Protein AF-A0A1Q3GSX5-F1 (afdb_monomer_lite)

Structure (mmCIF, N/CA/C/O backbone):
data_AF-A0A1Q3GSX5-F1
#
_entry.id   AF-A0A1Q3GSX5-F1
#
loop_
_atom_site.group_PDB
_atom_site.id
_atom_site.type_symbol
_atom_site.label_atom_id
_atom_site.label_alt_id
_atom_site.label_comp_id
_atom_site.label_asym_id
_atom_site.label_entity_id
_atom_site.label_seq_id
_atom_site.pdbx_PDB_ins_code
_atom_site.Cartn_x
_atom_site.Cartn_y
_atom_site.Cartn_z
_atom_site.occupancy
_atom_site.B_iso_or_equiv
_atom_site.auth_seq_id
_atom_site.auth_comp_id
_atom_site.auth_asym_id
_atom_site.auth_atom_id
_atom_site.pdbx_PDB_model_num
ATOM 1 N N . MET A 1 1 ? 11.318 7.038 13.385 1.00 54.53 1 MET A N 1
ATOM 2 C CA . MET A 1 1 ? 10.613 6.458 14.537 1.00 54.53 1 MET A CA 1
ATOM 3 C C . MET A 1 1 ? 9.392 7.312 14.807 1.00 54.53 1 MET A C 1
ATOM 5 O O . MET A 1 1 ? 9.539 8.513 15.021 1.00 54.53 1 MET A O 1
ATOM 9 N N . SER A 1 2 ? 8.202 6.734 14.669 1.00 73.88 2 SER A N 1
ATOM 10 C CA . SER A 1 2 ? 6.934 7.394 14.985 1.00 73.88 2 SER A CA 1
ATOM 11 C C . SER A 1 2 ? 6.150 6.458 15.889 1.00 73.88 2 SER A C 1
ATOM 13 O O . SER A 1 2 ? 5.775 5.370 15.457 1.00 73.88 2 SER A O 1
ATOM 15 N N . GLU A 1 3 ? 5.906 6.878 17.125 1.00 84.75 3 GLU A N 1
ATOM 16 C CA . GLU A 1 3 ? 4.987 6.186 18.027 1.00 84.75 3 GLU A CA 1
ATOM 17 C C . GLU A 1 3 ? 3.551 6.442 17.556 1.00 84.75 3 GLU A C 1
ATOM 19 O O . GLU A 1 3 ? 3.183 7.573 17.219 1.00 84.75 3 GLU A O 1
ATOM 24 N N . GLN A 1 4 ? 2.739 5.391 17.498 1.00 87.62 4 GLN A N 1
ATOM 25 C CA . GLN A 1 4 ? 1.327 5.480 17.150 1.00 87.62 4 GLN A CA 1
ATOM 26 C C . GLN A 1 4 ? 0.482 4.771 18.202 1.00 87.62 4 GLN A C 1
ATOM 28 O O . GLN A 1 4 ? 0.790 3.660 18.627 1.00 87.62 4 GLN A O 1
ATOM 33 N N . ASN A 1 5 ? -0.627 5.402 18.585 1.00 94.25 5 ASN A N 1
A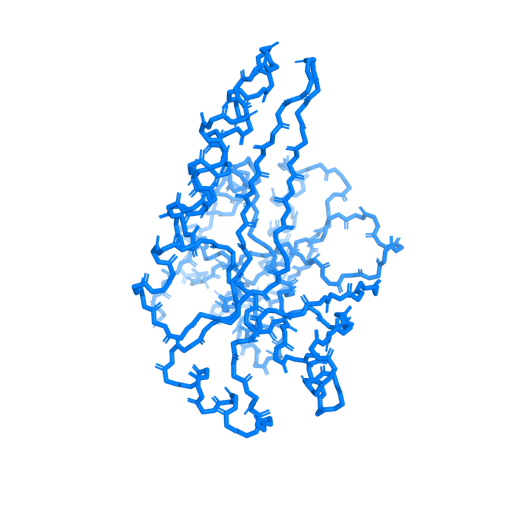TOM 34 C CA . ASN A 1 5 ? -1.658 4.737 19.375 1.00 94.25 5 ASN A CA 1
ATOM 35 C C . ASN A 1 5 ? -2.511 3.857 18.460 1.00 94.25 5 ASN A C 1
ATOM 37 O O . ASN A 1 5 ? -2.882 4.292 17.368 1.00 94.25 5 ASN A O 1
ATOM 41 N N . LEU A 1 6 ? -2.877 2.675 18.938 1.00 95.00 6 LEU A N 1
ATOM 42 C CA . LEU A 1 6 ? -3.747 1.718 18.270 1.00 95.00 6 LEU A CA 1
ATOM 43 C C . LEU A 1 6 ? -5.170 1.814 18.823 1.00 95.00 6 LEU A C 1
ATOM 45 O O . LEU A 1 6 ? -5.391 1.949 20.028 1.00 95.00 6 LEU A O 1
ATOM 49 N N . ILE A 1 7 ? -6.158 1.701 17.941 1.00 95.44 7 ILE A N 1
ATOM 50 C CA . ILE A 1 7 ? -7.566 1.618 18.327 1.00 95.44 7 ILE A CA 1
ATOM 51 C C . ILE A 1 7 ? -8.002 0.162 18.189 1.00 95.44 7 ILE A C 1
ATOM 53 O O . ILE A 1 7 ? -8.270 -0.320 17.092 1.00 95.44 7 ILE A O 1
ATOM 57 N N . ILE A 1 8 ? -8.081 -0.523 19.328 1.00 94.69 8 ILE A N 1
ATOM 58 C CA . ILE A 1 8 ? -8.511 -1.918 19.448 1.00 94.69 8 ILE A CA 1
ATOM 59 C C . ILE A 1 8 ? -9.686 -1.951 20.431 1.00 94.69 8 ILE A C 1
ATOM 61 O O . ILE A 1 8 ? -9.626 -1.337 21.501 1.00 94.69 8 ILE A O 1
ATOM 65 N N . LYS A 1 9 ? -10.789 -2.600 20.048 1.00 91.31 9 LYS A N 1
ATOM 66 C CA . LYS A 1 9 ? -12.007 -2.648 20.873 1.00 91.31 9 LYS A CA 1
ATOM 67 C C . LYS A 1 9 ? -11.875 -3.599 22.057 1.00 91.31 9 LYS A C 1
ATOM 69 O O . LYS A 1 9 ? -12.312 -3.264 23.154 1.00 91.31 9 LYS A O 1
ATOM 74 N N . GLU A 1 10 ? -11.259 -4.747 21.821 1.00 91.56 10 GLU A N 1
ATOM 75 C CA . GLU A 1 10 ? -11.117 -5.839 22.781 1.00 91.56 10 GLU A CA 1
ATOM 76 C C . GLU A 1 10 ? -9.665 -5.958 23.253 1.00 91.56 10 GLU A C 1
ATOM 78 O O . GLU A 1 10 ? -8.763 -5.327 22.699 1.00 91.56 10 GLU A O 1
ATOM 83 N N . ASN A 1 11 ? -9.443 -6.730 24.313 1.00 92.31 11 ASN A N 1
ATOM 84 C CA . ASN A 1 11 ? -8.099 -7.035 24.782 1.00 92.31 11 ASN A CA 1
ATOM 85 C C . ASN A 1 11 ? -7.714 -8.402 24.226 1.00 92.31 11 ASN A C 1
ATOM 87 O O . ASN A 1 11 ? -8.299 -9.401 24.630 1.00 92.31 11 ASN A O 1
ATOM 91 N N . TYR A 1 12 ? -6.748 -8.406 23.314 1.00 93.25 12 TYR A N 1
ATOM 92 C CA . TYR A 1 12 ? -6.204 -9.615 22.710 1.00 93.25 12 TYR A CA 1
ATOM 93 C C . TYR A 1 12 ? -4.823 -9.910 23.282 1.00 93.25 12 TYR A C 1
ATOM 95 O O . TYR A 1 12 ? -4.047 -8.987 23.554 1.00 93.25 12 TYR A O 1
ATOM 103 N N . THR A 1 13 ? -4.483 -11.188 23.397 1.00 95.56 13 THR A N 1
ATOM 104 C CA . THR A 1 13 ? -3.078 -11.602 23.395 1.00 95.56 13 THR A CA 1
ATOM 105 C C . THR A 1 13 ? -2.485 -11.420 21.995 1.00 95.56 13 THR A C 1
ATOM 107 O O . THR A 1 13 ? -3.205 -11.271 21.004 1.00 95.56 13 THR A O 1
ATOM 110 N N . LEU A 1 14 ? -1.154 -11.424 21.884 1.00 94.12 14 LEU A N 1
ATOM 111 C CA . LEU A 1 14 ? -0.507 -11.302 20.576 1.00 94.12 14 LEU A CA 1
ATOM 112 C C . LEU A 1 14 ? -0.850 -12.488 19.655 1.00 94.12 14 LEU A C 1
ATOM 114 O O . LEU A 1 14 ? -0.970 -12.305 18.446 1.00 94.12 14 LEU A O 1
ATOM 118 N N . GLU A 1 15 ? -1.042 -13.682 20.218 1.00 94.69 15 GLU A N 1
ATOM 119 C CA . GLU A 1 15 ? -1.472 -14.878 19.482 1.00 94.69 15 GLU A CA 1
ATOM 120 C C . GLU A 1 15 ? -2.913 -14.743 18.981 1.00 94.69 15 GLU A C 1
ATOM 122 O O . GLU A 1 15 ? -3.162 -14.892 17.787 1.00 94.69 15 GLU A O 1
ATOM 127 N N . GLU A 1 16 ? -3.847 -14.341 19.846 1.00 95.88 16 GLU A N 1
ATOM 128 C CA . GLU A 1 16 ? -5.241 -14.101 19.449 1.00 95.88 16 GLU A CA 1
ATOM 129 C C . GLU A 1 16 ? -5.348 -13.010 18.380 1.00 95.88 16 GLU A C 1
ATOM 131 O O . GLU A 1 16 ? -6.138 -13.126 17.442 1.00 95.88 16 GLU A O 1
ATOM 136 N N . LEU A 1 17 ? -4.536 -11.954 18.490 1.00 96.44 17 LEU A N 1
ATOM 137 C CA . LEU A 1 17 ? -4.488 -10.904 17.481 1.00 96.44 17 LEU A CA 1
ATOM 138 C C . LEU A 1 17 ? -4.003 -11.457 16.138 1.00 96.44 17 LEU A C 1
ATOM 140 O O . LEU A 1 17 ? -4.607 -11.154 15.111 1.00 96.44 17 LEU A O 1
ATOM 144 N N . LYS A 1 18 ? -2.959 -12.296 16.125 1.00 95.44 18 LYS A N 1
ATOM 145 C CA . LYS A 1 18 ? -2.499 -12.967 14.899 1.00 95.44 18 LYS A CA 1
ATOM 146 C C . LYS A 1 18 ? -3.602 -13.830 14.289 1.00 95.44 18 LYS A C 1
ATOM 148 O O . LYS A 1 18 ? -3.798 -13.762 13.079 1.00 95.44 18 LYS A O 1
ATOM 153 N N . ASP A 1 19 ? -4.373 -14.546 15.101 1.00 96.25 19 ASP A N 1
ATOM 154 C CA . ASP A 1 19 ? -5.516 -15.337 14.631 1.00 96.25 19 ASP A CA 1
ATOM 155 C C . ASP A 1 19 ? -6.653 -14.466 14.077 1.00 96.25 19 ASP A C 1
ATOM 157 O O . ASP A 1 19 ? -7.336 -14.837 13.119 1.00 96.25 19 ASP A O 1
ATOM 161 N N . VAL A 1 20 ? -6.889 -13.288 14.658 1.00 96.00 20 VAL A N 1
ATOM 162 C CA . VAL A 1 20 ? -7.833 -12.295 14.120 1.00 96.00 20 VAL A CA 1
ATOM 163 C C . VAL A 1 20 ? -7.363 -11.793 12.754 1.00 96.00 20 VAL A C 1
ATOM 165 O O . VAL A 1 20 ? -8.156 -11.781 11.812 1.00 96.00 20 VAL A O 1
ATOM 168 N N . ILE A 1 21 ? -6.083 -11.437 12.617 1.00 96.50 21 ILE A N 1
ATOM 169 C CA . ILE A 1 21 ? -5.508 -11.006 11.336 1.00 96.50 21 ILE A CA 1
ATOM 170 C C . ILE A 1 21 ? -5.558 -12.140 10.301 1.00 96.50 21 ILE A C 1
ATOM 172 O O . ILE A 1 21 ? -5.978 -11.920 9.166 1.00 96.50 21 ILE A O 1
ATOM 176 N N . ALA A 1 22 ? -5.233 -13.375 10.695 1.00 94.62 22 ALA A N 1
ATOM 177 C CA . ALA A 1 22 ? -5.284 -14.552 9.826 1.00 94.62 22 ALA A CA 1
ATOM 178 C C . ALA A 1 22 ? -6.701 -14.849 9.304 1.00 94.62 22 ALA A C 1
ATOM 180 O O . ALA A 1 22 ? -6.866 -15.339 8.188 1.00 94.62 22 ALA A O 1
ATOM 181 N N . ARG A 1 23 ? -7.738 -14.506 10.078 1.00 95.06 23 ARG A N 1
ATOM 182 C CA . ARG A 1 23 ? -9.148 -14.597 9.660 1.00 95.06 23 ARG A CA 1
ATOM 183 C C . ARG A 1 23 ? -9.618 -13.423 8.792 1.00 95.06 23 ARG A C 1
ATOM 185 O O . ARG A 1 23 ? -10.784 -13.392 8.408 1.00 95.06 23 ARG A O 1
ATOM 192 N N . GLY A 1 24 ? -8.729 -12.490 8.451 1.00 93.94 24 GLY A N 1
ATOM 193 C CA . GLY A 1 24 ? -9.009 -11.348 7.579 1.00 93.94 24 GLY A CA 1
ATOM 194 C C . GLY A 1 24 ? -9.167 -10.009 8.300 1.00 93.94 24 GLY A C 1
ATOM 195 O O . GLY A 1 24 ? -9.491 -9.018 7.641 1.00 93.94 24 GLY A O 1
ATOM 196 N N . GLY A 1 25 ? -8.928 -9.955 9.615 1.00 96.00 25 GLY A N 1
ATOM 197 C CA . GLY A 1 25 ? -8.838 -8.699 10.355 1.00 96.00 25 GLY A CA 1
ATOM 198 C C . GLY A 1 25 ? -7.673 -7.837 9.861 1.00 96.00 25 GLY A C 1
ATOM 199 O O . GLY A 1 25 ? -6.650 -8.352 9.412 1.00 96.00 25 GLY A O 1
ATOM 200 N N . LYS A 1 26 ? -7.828 -6.512 9.913 1.00 96.75 26 LYS A N 1
ATOM 201 C CA . LYS A 1 26 ? -6.854 -5.554 9.365 1.00 96.75 26 LYS A CA 1
ATOM 202 C C . LYS A 1 26 ? -6.686 -4.340 10.262 1.00 96.75 26 LYS A C 1
ATOM 204 O O . LYS A 1 26 ? -7.668 -3.840 10.807 1.00 96.75 26 LYS A O 1
ATOM 209 N N . PHE A 1 27 ? -5.474 -3.802 10.346 1.00 96.88 27 PHE A N 1
ATOM 210 C CA . PHE A 1 27 ? -5.260 -2.448 10.848 1.00 96.88 27 PHE A CA 1
ATOM 211 C C . PHE A 1 27 ? -5.424 -1.450 9.708 1.00 96.88 27 PHE A C 1
ATOM 213 O O . PHE A 1 27 ? -4.692 -1.483 8.721 1.00 96.88 27 PHE A O 1
ATOM 220 N N . VAL A 1 28 ? -6.394 -0.550 9.849 1.00 95.94 28 VAL A N 1
ATOM 221 C CA . VAL A 1 28 ? -6.755 0.415 8.811 1.00 95.94 28 VAL A CA 1
ATOM 222 C C . VAL A 1 28 ? -6.665 1.838 9.347 1.00 95.94 28 VAL A C 1
ATOM 224 O O . VAL A 1 28 ? -7.197 2.162 10.411 1.00 95.94 28 VAL A O 1
ATOM 227 N N . VAL A 1 29 ? -6.027 2.711 8.574 1.00 94.38 29 VAL A N 1
ATOM 228 C CA . VAL A 1 29 ? -5.997 4.156 8.799 1.00 94.38 29 VAL A CA 1
ATOM 229 C C . VAL A 1 29 ? -6.983 4.836 7.855 1.00 94.38 29 VAL A C 1
ATOM 231 O O . VAL A 1 29 ? -6.936 4.664 6.635 1.00 94.38 29 VAL A O 1
ATOM 234 N N . PHE A 1 30 ? -7.864 5.662 8.414 1.00 94.19 30 PHE A N 1
ATOM 235 C CA . PHE A 1 30 ? -8.776 6.500 7.641 1.00 94.19 30 PHE A CA 1
ATOM 236 C C . PHE A 1 30 ? -8.287 7.944 7.613 1.00 94.19 30 PHE A C 1
ATOM 238 O O . PHE A 1 30 ? -7.562 8.408 8.494 1.00 94.19 30 PHE A O 1
ATOM 245 N N . GLN A 1 31 ? -8.703 8.678 6.587 1.00 92.25 31 GLN A N 1
ATOM 246 C CA . GLN A 1 31 ? -8.383 10.092 6.437 1.00 92.25 31 GLN A CA 1
ATOM 247 C C . GLN A 1 31 ? -9.635 10.927 6.640 1.00 92.25 31 GLN A C 1
ATOM 249 O O . GLN A 1 31 ? -10.709 10.596 6.144 1.00 92.25 31 GLN A O 1
ATOM 254 N N . TYR A 1 32 ? -9.501 12.058 7.313 1.00 92.44 32 TYR A N 1
ATOM 255 C CA . TYR A 1 32 ? -10.530 13.081 7.272 1.00 92.44 32 TYR A CA 1
ATOM 256 C C . TYR A 1 32 ? -9.910 14.457 7.140 1.00 92.44 32 TYR A C 1
ATOM 258 O O . TYR A 1 32 ? -8.737 14.678 7.441 1.00 92.44 32 TYR A O 1
ATOM 266 N N . CYS A 1 33 ? -10.699 15.397 6.651 1.00 89.69 33 CYS A N 1
ATOM 267 C CA . CYS A 1 33 ? -10.277 16.781 6.584 1.00 89.69 33 CYS A CA 1
ATOM 268 C C . CYS A 1 33 ? -11.332 17.708 7.156 1.00 89.69 33 CYS A C 1
ATOM 270 O O . CYS A 1 33 ? -12.528 17.426 7.125 1.00 89.69 33 CYS A O 1
ATOM 272 N N . TYR A 1 34 ? -10.857 18.836 7.655 1.00 92.50 34 TYR A N 1
ATOM 273 C CA . TYR A 1 34 ? -11.691 19.942 8.074 1.00 92.50 34 TYR A CA 1
ATOM 274 C C . TYR A 1 34 ? -11.004 21.245 7.678 1.00 92.50 34 TYR A C 1
ATOM 276 O O . TYR A 1 34 ? -9.776 21.373 7.711 1.00 92.50 34 TYR A O 1
ATOM 284 N N . SER A 1 35 ? -11.808 22.205 7.257 1.00 89.69 35 SER A N 1
ATOM 285 C CA . SER A 1 35 ? -11.379 23.541 6.899 1.00 89.69 35 SER A CA 1
ATOM 286 C C . SER A 1 35 ? -11.701 24.495 8.034 1.00 89.69 35 SER A C 1
ATOM 288 O O . SER A 1 35 ? -12.774 24.439 8.630 1.00 89.69 35 SER A O 1
ATOM 290 N N . PHE A 1 36 ? -10.771 25.399 8.304 1.00 87.44 36 PHE A N 1
ATOM 291 C CA . PHE A 1 36 ? -10.968 26.533 9.186 1.00 87.44 36 PHE A CA 1
ATOM 292 C C . PHE A 1 36 ? -10.605 27.793 8.405 1.00 87.44 36 PHE A C 1
ATOM 294 O O . PHE A 1 36 ? -9.442 27.999 8.048 1.00 87.44 36 PHE A O 1
ATOM 301 N N . PHE A 1 37 ? -11.618 28.597 8.078 1.00 83.31 37 PHE A N 1
ATOM 302 C CA . PHE A 1 37 ? -11.505 29.731 7.157 1.00 83.31 37 PHE A CA 1
ATOM 303 C C . PHE A 1 37 ? -10.836 29.338 5.826 1.00 83.31 37 PHE A C 1
ATOM 305 O O . PHE A 1 37 ? -11.427 28.620 5.026 1.00 83.31 37 PHE A O 1
ATOM 312 N N . LEU A 1 38 ? -9.601 29.790 5.593 1.00 84.12 38 LEU A N 1
ATOM 313 C CA . LEU A 1 38 ? -8.853 29.597 4.347 1.00 84.12 38 LEU A CA 1
ATOM 314 C C . LEU A 1 38 ? -7.910 28.384 4.377 1.00 84.12 38 LEU A C 1
ATOM 316 O O . LEU A 1 38 ? -7.274 28.073 3.371 1.00 84.12 38 LEU A O 1
ATOM 320 N N . ILE A 1 39 ? -7.798 27.687 5.510 1.00 84.50 39 ILE A N 1
ATOM 321 C CA . ILE A 1 39 ? -6.842 26.590 5.697 1.00 84.50 39 ILE A CA 1
ATOM 322 C C . ILE A 1 39 ? -7.603 25.272 5.804 1.00 84.50 39 ILE A C 1
ATOM 324 O O . ILE A 1 39 ? -8.615 25.186 6.489 1.00 84.50 39 ILE A O 1
ATOM 328 N N . THR A 1 40 ? -7.113 24.227 5.134 1.00 81.94 40 THR A N 1
ATOM 329 C CA . THR A 1 40 ? -7.659 22.865 5.253 1.00 81.94 40 THR A CA 1
ATOM 330 C C . THR A 1 40 ? -6.640 21.926 5.858 1.00 81.94 40 THR A C 1
ATOM 332 O O . THR A 1 40 ? -5.591 21.655 5.262 1.00 81.94 40 THR A O 1
ATOM 335 N N . PHE A 1 41 ? -6.997 21.364 7.002 1.00 84.31 41 PHE A N 1
ATOM 336 C CA . PHE A 1 41 ? -6.230 20.335 7.676 1.00 84.31 41 PHE A CA 1
ATOM 337 C C . PHE A 1 41 ? -6.677 18.970 7.170 1.00 84.31 41 PHE A C 1
ATOM 339 O O . PHE A 1 41 ? -7.870 18.700 7.036 1.00 84.31 41 PHE A O 1
ATOM 346 N N . ARG A 1 42 ? -5.702 18.116 6.865 1.00 84.19 42 ARG A N 1
ATOM 347 C CA . ARG A 1 42 ? -5.921 16.699 6.585 1.00 84.19 42 ARG A CA 1
ATOM 348 C C . ARG A 1 42 ? -5.309 15.921 7.733 1.00 84.19 42 ARG A C 1
ATOM 350 O O . ARG A 1 42 ? -4.137 16.124 8.036 1.00 84.19 42 ARG A O 1
ATOM 357 N N . VAL A 1 43 ? -6.099 15.049 8.333 1.00 86.19 43 VAL A N 1
ATOM 358 C CA . VAL A 1 43 ? -5.720 14.248 9.489 1.00 86.19 43 VAL A CA 1
ATOM 359 C C . VAL A 1 43 ? -5.881 12.780 9.131 1.00 86.19 43 VAL A C 1
ATOM 361 O O . VAL A 1 43 ? -6.842 12.389 8.464 1.00 86.19 43 VAL A O 1
ATOM 364 N N . MET A 1 44 ? -4.912 11.982 9.559 1.00 87.81 44 MET A N 1
ATOM 365 C CA . MET A 1 44 ? -4.991 10.529 9.536 1.00 87.81 44 MET A CA 1
ATOM 366 C C . MET A 1 44 ? -5.392 10.053 10.926 1.00 87.81 44 MET A C 1
ATOM 368 O O . MET A 1 44 ? -4.952 10.617 11.928 1.00 87.81 44 MET A O 1
ATOM 372 N N . THR A 1 45 ? -6.256 9.049 10.998 1.00 91.62 45 THR A N 1
ATOM 373 C CA . THR A 1 45 ? -6.580 8.416 12.274 1.00 91.62 45 THR A CA 1
ATOM 374 C C . THR A 1 45 ? -5.392 7.609 12.778 1.00 91.62 45 THR A C 1
ATOM 376 O O . THR A 1 45 ? -4.551 7.170 11.997 1.00 91.62 45 THR A O 1
ATOM 379 N N . SER A 1 46 ? -5.381 7.326 14.077 1.00 93.38 46 SER A N 1
ATOM 380 C CA . SER A 1 46 ? -4.681 6.146 14.585 1.00 93.38 46 SER A CA 1
ATOM 381 C C . SER A 1 46 ? -5.093 4.887 13.803 1.00 93.38 46 SER A C 1
ATOM 383 O O . SER A 1 46 ? -6.251 4.822 13.363 1.00 93.38 46 SER A O 1
ATOM 385 N N . PRO A 1 47 ? -4.204 3.892 13.638 1.00 95.50 47 PRO A N 1
ATOM 386 C CA . PRO A 1 47 ? -4.567 2.596 13.077 1.00 95.50 47 PRO A CA 1
ATOM 387 C C . PRO A 1 47 ? -5.676 1.942 13.904 1.00 95.50 47 PRO A C 1
ATOM 389 O O . PRO A 1 47 ? -5.571 1.817 15.127 1.00 95.50 47 PRO A O 1
ATOM 392 N N . ILE A 1 48 ? -6.759 1.554 13.238 1.00 97.06 48 ILE A N 1
ATOM 393 C CA . ILE A 1 48 ? -7.923 0.915 13.854 1.00 97.06 48 ILE A CA 1
ATOM 394 C C . ILE A 1 48 ? -7.922 -0.552 13.452 1.00 97.06 48 ILE A C 1
ATOM 396 O O . ILE A 1 48 ? -7.880 -0.846 12.259 1.00 97.06 48 ILE A O 1
ATOM 400 N N . LEU A 1 49 ? -8.002 -1.459 14.427 1.00 97.56 49 LEU A N 1
ATOM 401 C CA . LEU A 1 49 ? -8.267 -2.863 14.139 1.00 97.56 49 LEU A CA 1
ATOM 402 C C . LEU A 1 49 ? -9.721 -3.004 13.688 1.00 97.56 49 LEU A C 1
ATOM 404 O O . LEU A 1 49 ? -10.643 -2.697 14.443 1.00 97.56 49 LEU A O 1
ATOM 408 N N . VAL A 1 50 ? -9.898 -3.464 12.458 1.00 96.62 50 VAL A N 1
ATOM 409 C CA . VAL A 1 50 ? -11.184 -3.736 11.828 1.00 96.62 50 VAL A CA 1
ATOM 410 C C . VAL A 1 50 ? -11.273 -5.236 11.588 1.00 96.62 50 VAL A C 1
ATOM 412 O O . VAL A 1 50 ? -10.438 -5.790 10.871 1.00 96.62 50 VAL A O 1
ATOM 415 N N . ILE A 1 51 ? -12.258 -5.894 12.196 1.00 95.12 51 ILE A N 1
ATOM 416 C CA . ILE A 1 51 ? -12.377 -7.361 12.153 1.00 95.12 51 ILE A CA 1
ATOM 417 C C . ILE A 1 51 ? -13.256 -7.860 11.004 1.00 95.12 51 ILE A C 1
ATOM 419 O O . ILE A 1 51 ? -13.109 -9.001 10.575 1.00 95.12 51 ILE A O 1
ATOM 423 N N . ASP A 1 52 ? -14.144 -7.010 10.486 1.00 93.50 52 ASP A N 1
ATOM 424 C CA . ASP A 1 52 ? -15.058 -7.352 9.400 1.00 93.50 52 ASP A CA 1
ATOM 425 C C . ASP A 1 52 ? -15.360 -6.163 8.466 1.00 93.50 52 ASP A C 1
ATOM 427 O O . ASP A 1 52 ? -15.016 -5.001 8.714 1.00 93.50 52 ASP A O 1
ATOM 431 N N . GLU A 1 53 ? -16.010 -6.465 7.343 1.00 91.19 53 GLU A N 1
ATOM 432 C CA . GLU A 1 53 ? -16.332 -5.485 6.305 1.00 91.19 53 GLU A CA 1
ATOM 433 C C . GLU A 1 53 ? -17.400 -4.463 6.731 1.00 91.19 53 GLU A C 1
ATOM 435 O O . GLU A 1 53 ? -17.410 -3.322 6.249 1.00 91.19 53 GLU A O 1
ATOM 440 N N . GLU A 1 54 ? -18.310 -4.845 7.627 1.00 92.81 54 GLU A N 1
ATOM 441 C CA . GLU A 1 54 ? -19.388 -3.978 8.101 1.00 92.81 54 GLU A CA 1
ATOM 442 C C . GLU A 1 54 ? -18.824 -2.877 9.004 1.00 92.81 54 GLU A C 1
ATOM 444 O O . GLU A 1 54 ? -19.109 -1.685 8.820 1.00 92.81 54 GLU A O 1
ATOM 449 N N . GLU A 1 55 ? -17.947 -3.256 9.929 1.00 93.06 55 GLU A N 1
ATOM 450 C CA . GLU A 1 55 ? -17.178 -2.348 10.758 1.00 93.06 55 GLU A CA 1
ATOM 451 C C . GLU A 1 55 ? -16.336 -1.408 9.894 1.00 93.06 55 GLU A C 1
ATOM 453 O O . GLU A 1 55 ? -16.375 -0.185 10.093 1.00 93.06 55 GLU A O 1
ATOM 458 N N . ARG A 1 56 ? -15.642 -1.948 8.883 1.00 94.25 56 ARG A N 1
ATOM 459 C CA . ARG A 1 56 ? -14.873 -1.142 7.927 1.00 94.25 56 ARG A CA 1
ATOM 460 C C . ARG A 1 56 ? -15.751 -0.080 7.282 1.00 94.25 56 ARG A C 1
ATOM 462 O O . ARG A 1 56 ? -15.435 1.111 7.322 1.00 94.25 56 ARG A O 1
ATOM 469 N N . SER A 1 57 ? -16.889 -0.504 6.742 1.00 94.69 57 SER A N 1
ATOM 470 C CA . SER A 1 57 ? -17.863 0.357 6.071 1.00 94.69 57 SER A CA 1
ATOM 471 C C . SER A 1 57 ? -18.401 1.450 6.998 1.00 94.69 57 SER A C 1
ATOM 473 O O . SER A 1 57 ? -18.605 2.592 6.570 1.00 94.69 57 SER A O 1
ATOM 475 N N . LYS A 1 58 ? -18.590 1.151 8.288 1.00 95.38 58 LYS A N 1
ATOM 476 C CA . LYS A 1 58 ? -19.016 2.132 9.295 1.00 95.38 58 LYS A CA 1
ATOM 477 C C . LYS A 1 58 ? -17.978 3.238 9.485 1.00 95.38 58 LYS A C 1
ATOM 479 O O . LYS A 1 58 ? -18.347 4.417 9.492 1.00 95.38 58 LYS A O 1
ATOM 484 N N . TYR A 1 59 ? -16.696 2.891 9.601 1.00 95.50 59 TYR A N 1
ATOM 485 C CA . TYR A 1 59 ? -15.625 3.885 9.715 1.00 95.50 59 TYR A CA 1
ATOM 486 C C . TYR A 1 59 ? -15.474 4.713 8.436 1.00 95.50 59 TYR A C 1
ATOM 488 O O . TYR A 1 59 ? -15.411 5.942 8.521 1.00 95.50 59 TYR A O 1
ATOM 496 N N . GLN A 1 60 ? -15.529 4.084 7.258 1.00 94.88 60 GLN A N 1
ATOM 497 C CA . GLN A 1 60 ? -15.503 4.793 5.973 1.00 94.88 60 GLN A CA 1
ATOM 498 C C . GLN A 1 60 ? -16.589 5.868 5.901 1.00 94.88 60 GLN A C 1
ATOM 500 O O . GLN A 1 60 ? -16.298 7.037 5.644 1.00 94.88 60 GLN A O 1
ATOM 505 N N . ARG A 1 61 ? -17.846 5.493 6.182 1.00 96.00 61 ARG A N 1
ATOM 506 C CA . ARG A 1 61 ? -18.985 6.422 6.172 1.00 96.00 61 ARG A CA 1
ATOM 507 C C . ARG A 1 61 ? -18.794 7.552 7.174 1.00 96.00 61 ARG A C 1
ATOM 509 O O . ARG A 1 61 ? -19.027 8.706 6.827 1.00 96.00 61 ARG A O 1
ATOM 516 N N . ARG A 1 62 ? -18.328 7.242 8.388 1.00 96.00 62 ARG A N 1
ATOM 517 C CA . ARG A 1 62 ? -18.075 8.240 9.435 1.00 96.00 62 ARG A CA 1
ATOM 518 C C . ARG A 1 62 ? -17.060 9.291 8.983 1.00 96.00 62 ARG A C 1
ATOM 520 O O . ARG A 1 62 ? -17.355 10.481 9.056 1.00 96.00 62 ARG A O 1
ATOM 527 N N . TYR A 1 63 ? -15.887 8.880 8.504 1.00 95.75 63 TYR A N 1
ATOM 528 C CA . TYR A 1 63 ? -14.829 9.823 8.123 1.00 95.75 63 TYR A CA 1
ATOM 529 C C . TYR A 1 63 ? -15.111 10.537 6.796 1.00 95.75 63 TYR A C 1
ATOM 531 O O . TYR A 1 63 ? -14.750 11.709 6.637 1.00 95.75 63 TYR A O 1
ATOM 539 N N . ASN A 1 64 ? -15.841 9.894 5.880 1.00 95.50 64 ASN A N 1
ATOM 540 C CA . ASN A 1 64 ? -16.365 10.550 4.683 1.00 95.50 64 ASN A CA 1
ATOM 541 C C . ASN A 1 64 ? -17.386 11.626 5.033 1.00 95.50 64 ASN A C 1
ATOM 543 O O . ASN A 1 64 ? -17.326 12.709 4.458 1.00 95.50 64 ASN A O 1
ATOM 547 N N . LEU A 1 65 ? -18.282 11.365 5.988 1.00 96.56 65 LEU A N 1
ATOM 548 C CA . LEU A 1 65 ? -19.261 12.345 6.448 1.00 96.56 65 LEU A CA 1
ATOM 549 C C . LEU A 1 65 ? -18.572 13.543 7.106 1.00 96.56 65 LEU A C 1
ATOM 551 O O . LEU A 1 65 ? -18.867 14.678 6.747 1.00 96.56 65 LEU A O 1
ATOM 555 N N . ILE A 1 66 ? -17.605 13.299 7.998 1.00 94.44 66 ILE A N 1
ATOM 556 C CA . ILE A 1 66 ? -16.802 14.364 8.623 1.00 94.44 66 ILE A CA 1
ATOM 557 C C . ILE A 1 66 ? -16.147 15.234 7.546 1.00 94.44 66 ILE A C 1
ATOM 559 O O . ILE A 1 66 ? -16.313 16.452 7.554 1.00 94.44 66 ILE A O 1
ATOM 563 N N . SER A 1 67 ? -15.465 14.608 6.583 1.00 93.06 67 SER A N 1
ATOM 564 C CA . SER A 1 67 ? -14.814 15.328 5.482 1.00 93.06 67 SER A CA 1
ATOM 565 C C . SER A 1 67 ? -15.825 16.100 4.637 1.00 93.06 67 SER A C 1
ATOM 567 O O . SER A 1 67 ? -15.593 17.255 4.299 1.00 93.06 67 SER A O 1
ATOM 569 N N . SER A 1 68 ? -16.976 15.491 4.347 1.00 93.25 68 SER A N 1
ATOM 570 C CA . SER A 1 68 ? -18.018 16.087 3.510 1.00 93.25 68 SER A CA 1
ATOM 571 C C . SER A 1 68 ? -18.710 17.281 4.161 1.00 93.25 68 SER A C 1
ATOM 573 O O . SER A 1 68 ? -19.186 18.158 3.452 1.00 93.25 68 SER A O 1
ATOM 575 N N . LEU A 1 69 ? -18.777 17.327 5.490 1.00 94.12 69 LEU A N 1
ATOM 576 C CA . LEU A 1 69 ? -19.398 18.431 6.222 1.00 94.12 69 LEU A CA 1
ATOM 577 C C . LEU A 1 69 ? -18.397 19.538 6.557 1.00 94.12 69 LEU A C 1
ATOM 579 O O . LEU A 1 69 ? -18.753 20.714 6.557 1.00 94.12 69 LEU A O 1
ATOM 583 N N . LEU A 1 70 ? -17.147 19.178 6.855 1.00 93.88 70 LEU A N 1
ATOM 584 C CA . LEU A 1 70 ? -16.171 20.116 7.411 1.00 93.88 70 LEU A CA 1
ATOM 585 C C . LEU A 1 70 ? -15.061 20.505 6.435 1.00 93.88 70 LEU A C 1
ATOM 587 O O . LEU A 1 70 ? -14.406 21.513 6.659 1.00 93.88 70 LEU A O 1
ATOM 591 N N . GLY A 1 71 ? -14.805 19.743 5.376 1.00 89.38 71 GLY A N 1
ATOM 592 C CA . GLY A 1 71 ? -13.623 19.919 4.529 1.00 89.38 71 GLY A CA 1
ATOM 593 C C . GLY A 1 71 ? -13.768 20.887 3.351 1.00 89.38 71 GLY A C 1
ATOM 59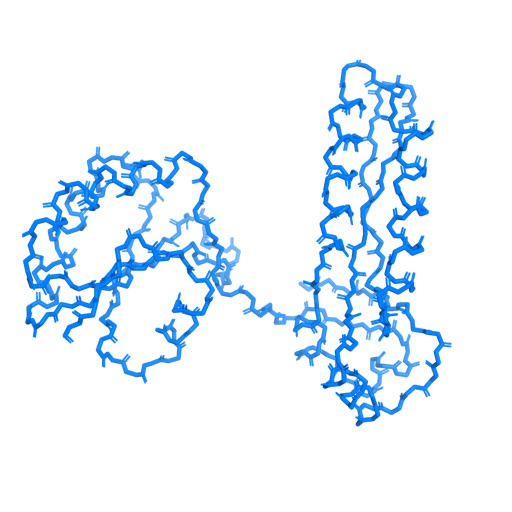4 O O . GLY A 1 71 ? -12.770 21.184 2.703 1.00 89.38 71 GLY A O 1
ATOM 595 N N . TRP A 1 72 ? -14.970 21.380 3.032 1.00 88.69 72 TRP A N 1
ATOM 596 C CA . TRP A 1 72 ? -15.202 22.158 1.799 1.00 88.69 72 TRP A CA 1
ATOM 597 C C . TRP A 1 72 ? -15.018 23.672 1.950 1.00 88.69 72 TRP A C 1
ATOM 599 O O . TRP A 1 72 ? -14.957 24.375 0.945 1.00 88.69 72 TRP A O 1
ATOM 609 N N . TRP A 1 73 ? -14.927 24.190 3.177 1.00 86.38 73 TRP A N 1
ATOM 610 C CA . TRP A 1 73 ? -15.090 25.627 3.437 1.00 86.38 73 TRP A CA 1
ATOM 611 C C . TRP A 1 73 ? -13.922 26.508 2.957 1.00 86.38 73 TRP A C 1
ATOM 613 O O . TRP A 1 73 ? -14.118 27.698 2.732 1.00 86.38 73 TRP A O 1
ATOM 623 N N . ALA A 1 74 ? -12.726 25.948 2.737 1.00 85.56 74 ALA A N 1
ATOM 624 C CA . ALA A 1 74 ? -11.564 26.697 2.244 1.00 85.56 74 ALA A CA 1
ATOM 625 C C . ALA A 1 74 ? -11.409 26.588 0.716 1.00 85.56 74 ALA A C 1
ATOM 627 O O . ALA A 1 74 ? -10.661 25.752 0.212 1.00 85.56 74 ALA A O 1
ATOM 628 N N . ILE A 1 75 ? -12.104 27.420 -0.054 1.00 83.94 75 ILE A N 1
ATOM 629 C CA . ILE A 1 75 ? -12.075 27.354 -1.526 1.00 83.94 75 ILE A CA 1
ATOM 630 C C . ILE A 1 75 ? -10.726 27.880 -2.069 1.00 83.94 75 ILE A C 1
ATOM 632 O O . ILE A 1 75 ? -10.293 28.948 -1.643 1.00 83.94 75 ILE A O 1
ATOM 636 N N . PRO A 1 76 ? -10.052 27.198 -3.024 1.00 77.62 76 PRO A N 1
ATOM 637 C CA . PRO A 1 76 ? -10.409 25.924 -3.668 1.00 77.62 76 PRO A CA 1
ATOM 638 C C . PRO A 1 76 ? -9.789 24.673 -3.010 1.00 77.62 76 PRO A C 1
ATOM 640 O O . PRO A 1 76 ? -10.095 23.548 -3.407 1.00 77.62 76 PRO A O 1
ATOM 643 N N . MET A 1 77 ? -8.902 24.839 -2.026 1.00 77.88 77 MET A N 1
ATOM 644 C CA . MET A 1 77 ? -8.103 23.743 -1.455 1.00 77.88 77 MET A CA 1
ATOM 645 C C . MET A 1 77 ? -8.932 22.691 -0.705 1.00 77.88 77 MET A C 1
ATOM 647 O O . MET A 1 77 ? -8.608 21.503 -0.746 1.00 77.88 77 MET A O 1
ATOM 651 N N . GLY A 1 78 ? -9.989 23.124 -0.027 1.00 85.31 78 GLY A N 1
ATOM 652 C CA . GLY A 1 78 ? -10.909 22.308 0.754 1.00 85.31 78 GLY A CA 1
ATOM 653 C C . GLY A 1 78 ? -11.628 21.261 -0.092 1.00 85.31 78 GLY A C 1
ATOM 654 O O . GLY A 1 78 ? -11.441 20.066 0.156 1.00 85.31 78 GLY A O 1
ATOM 655 N N . PRO A 1 79 ? -12.363 21.663 -1.148 1.00 88.75 79 PRO A N 1
ATOM 656 C CA . PRO A 1 79 ? -13.006 20.733 -2.074 1.00 88.75 79 PRO A CA 1
ATOM 657 C C . PRO A 1 79 ? -12.066 19.649 -2.619 1.00 88.75 79 PRO A C 1
ATOM 659 O O . PRO A 1 79 ? -12.373 18.458 -2.556 1.00 88.75 79 PRO A O 1
ATOM 662 N N . PHE A 1 80 ? -10.875 20.040 -3.086 1.00 85.06 80 PHE A N 1
ATOM 663 C CA . PHE A 1 80 ? -9.888 19.099 -3.623 1.00 85.06 80 PHE A CA 1
ATOM 664 C C . PHE A 1 80 ? -9.422 18.075 -2.575 1.00 85.06 80 PHE A C 1
ATOM 666 O O . PHE A 1 80 ? -9.396 16.869 -2.836 1.00 85.06 80 PHE A O 1
ATOM 673 N N . ARG A 1 81 ? -9.077 18.538 -1.367 1.00 82.69 81 ARG A N 1
ATOM 674 C CA . ARG A 1 81 ? -8.622 17.665 -0.273 1.00 82.69 81 ARG A CA 1
ATOM 675 C C . ARG A 1 81 ? -9.737 16.755 0.227 1.00 82.69 81 ARG A C 1
ATOM 677 O O . ARG A 1 81 ? -9.477 15.584 0.485 1.00 82.69 81 ARG A O 1
ATOM 684 N N . THR A 1 82 ? -10.962 17.264 0.289 1.00 91.00 82 THR A N 1
ATOM 685 C CA . THR A 1 82 ? -12.139 16.494 0.696 1.00 91.00 82 THR A CA 1
ATOM 686 C C . THR A 1 82 ? -12.393 15.322 -0.232 1.00 91.00 82 THR A C 1
ATOM 688 O O . THR A 1 82 ? -12.497 14.186 0.231 1.00 91.00 82 THR A O 1
ATOM 691 N N . LEU A 1 83 ? -12.393 15.563 -1.545 1.00 89.44 83 LEU A N 1
ATOM 692 C CA . LEU A 1 83 ? -12.535 14.498 -2.538 1.00 89.44 83 LEU A CA 1
ATOM 693 C C . LEU A 1 83 ? -11.404 13.468 -2.448 1.00 89.44 83 LEU A C 1
ATOM 695 O O . LEU A 1 83 ? -11.652 12.271 -2.588 1.00 89.44 83 LEU A O 1
ATOM 699 N N . SER A 1 84 ? -10.174 13.912 -2.177 1.00 85.19 84 SER A N 1
ATOM 700 C CA . SER A 1 84 ? -9.033 13.014 -1.975 1.00 85.19 84 SER A CA 1
ATOM 701 C C . SER A 1 84 ? -9.225 12.098 -0.757 1.00 85.19 84 SER A C 1
ATOM 703 O O . SER A 1 84 ? -9.114 10.878 -0.896 1.00 85.19 84 SER A O 1
ATOM 705 N N . CYS A 1 85 ? -9.604 12.648 0.405 1.00 83.81 85 CYS A N 1
ATOM 706 C CA . CYS A 1 85 ? -9.892 11.865 1.615 1.00 83.81 85 CYS A CA 1
ATOM 707 C C . CYS A 1 85 ? -11.024 10.856 1.380 1.00 83.81 85 CYS A C 1
ATOM 709 O O . CYS A 1 85 ? -10.879 9.675 1.698 1.00 83.81 85 CYS A O 1
ATOM 711 N N . ILE A 1 86 ? -12.122 11.300 0.754 1.00 92.44 86 ILE A N 1
ATOM 712 C CA . ILE A 1 86 ? -13.264 10.435 0.433 1.00 92.44 86 ILE A CA 1
ATOM 713 C C . ILE A 1 86 ? -12.832 9.294 -0.482 1.00 92.44 86 ILE A C 1
ATOM 715 O O . ILE A 1 86 ? -13.218 8.149 -0.255 1.00 92.44 86 ILE A O 1
ATOM 719 N N . LYS A 1 87 ? -12.007 9.570 -1.495 1.00 90.31 87 LYS A N 1
ATOM 720 C CA . LYS A 1 87 ? -11.514 8.548 -2.423 1.00 90.31 87 LYS A CA 1
ATOM 721 C C . LYS A 1 87 ? -10.666 7.489 -1.720 1.00 90.31 87 LYS A C 1
ATOM 723 O O . LYS A 1 87 ? -10.812 6.314 -2.041 1.00 90.31 87 LYS A O 1
ATOM 728 N N . VAL A 1 88 ? -9.792 7.884 -0.794 1.00 85.12 88 VAL A N 1
ATOM 729 C CA . VAL A 1 88 ? -8.967 6.939 -0.021 1.00 85.12 88 VAL A CA 1
ATOM 730 C C . VAL A 1 88 ? -9.848 6.058 0.860 1.00 85.12 88 VAL A C 1
ATOM 732 O O . VAL A 1 88 ? -9.781 4.836 0.772 1.00 85.12 88 VAL A O 1
ATOM 735 N N . ASN A 1 89 ? -10.737 6.658 1.649 1.00 90.69 89 ASN A N 1
ATOM 736 C CA . ASN A 1 89 ? -11.615 5.901 2.539 1.00 90.69 89 ASN A CA 1
ATOM 737 C C . ASN A 1 89 ? -12.573 4.989 1.766 1.00 90.69 89 ASN A C 1
ATOM 739 O O . ASN A 1 89 ? -12.776 3.847 2.154 1.00 90.69 89 ASN A O 1
ATOM 743 N N . SER A 1 90 ? -13.128 5.454 0.642 1.00 89.75 90 SER A N 1
ATOM 744 C CA . SER A 1 90 ? -14.055 4.655 -0.178 1.00 89.75 90 SER A CA 1
ATOM 745 C C . SER A 1 90 ? -13.387 3.438 -0.827 1.00 89.75 90 SER A C 1
ATOM 747 O O . SER A 1 90 ? -14.081 2.537 -1.281 1.00 89.75 90 SER A O 1
ATOM 749 N N . LYS A 1 91 ? -12.049 3.396 -0.878 1.00 90.12 91 LYS A N 1
ATOM 750 C CA . LYS A 1 91 ? -11.275 2.226 -1.317 1.00 90.12 91 LYS A CA 1
ATOM 751 C C . LYS A 1 91 ? -10.985 1.220 -0.198 1.00 90.12 91 LYS A C 1
ATOM 753 O O . LYS A 1 91 ? -10.317 0.228 -0.462 1.00 90.12 91 LYS A O 1
ATOM 758 N N . GLY A 1 92 ? -11.445 1.467 1.026 1.00 86.56 92 GLY A N 1
ATOM 759 C CA . GLY A 1 92 ? -11.129 0.620 2.175 1.00 86.56 92 GLY A CA 1
ATOM 760 C C . GLY A 1 92 ? -10.466 1.358 3.330 1.00 86.56 92 GLY A C 1
ATOM 761 O O . GLY A 1 92 ? -10.514 0.845 4.440 1.00 86.56 92 GLY A O 1
ATOM 762 N N . GLY A 1 93 ? -9.904 2.549 3.090 1.00 90.44 93 GLY A N 1
ATOM 763 C CA . GLY A 1 93 ? -8.877 3.134 3.956 1.00 90.44 93 GLY A CA 1
ATOM 764 C C . GLY A 1 93 ? -7.475 2.666 3.545 1.00 90.44 93 GLY A C 1
ATOM 765 O O . GLY A 1 93 ? -7.319 1.975 2.538 1.00 90.44 93 GLY A O 1
ATOM 766 N N . LEU A 1 94 ? -6.454 3.084 4.290 1.00 88.69 94 LEU A N 1
ATOM 767 C CA . LEU A 1 94 ? -5.081 2.616 4.108 1.00 88.69 94 LEU A CA 1
ATOM 768 C C . LEU A 1 94 ? -4.848 1.403 5.014 1.00 88.69 94 LEU A C 1
ATOM 770 O O . LEU A 1 94 ? -4.947 1.533 6.231 1.00 88.69 94 LEU A O 1
ATOM 774 N N . ASP A 1 95 ? -4.576 0.246 4.418 1.00 93.12 95 ASP A N 1
ATOM 775 C CA . ASP A 1 95 ? -4.212 -0.974 5.143 1.00 93.12 95 ASP A CA 1
ATOM 776 C C . ASP A 1 95 ? -2.754 -0.861 5.602 1.00 93.12 95 ASP A C 1
ATOM 778 O O . ASP A 1 95 ? -1.867 -0.691 4.772 1.00 93.12 95 ASP A O 1
ATOM 782 N N . VAL A 1 96 ? -2.529 -0.899 6.914 1.00 91.19 96 VAL A N 1
ATOM 783 C CA . VAL A 1 96 ? -1.205 -0.805 7.557 1.00 91.19 96 VAL A CA 1
ATOM 784 C C . VAL A 1 96 ? -0.917 -2.048 8.402 1.00 91.19 96 VAL A C 1
ATOM 786 O O . VAL A 1 96 ? -0.090 -2.022 9.309 1.00 91.19 96 VAL A O 1
ATOM 789 N N . THR A 1 97 ? -1.639 -3.143 8.147 1.00 93.88 97 THR A N 1
ATOM 790 C CA . THR A 1 97 ? -1.588 -4.360 8.967 1.00 93.88 97 THR A CA 1
ATOM 791 C C . THR A 1 97 ? -0.174 -4.903 9.098 1.00 93.88 97 THR A C 1
ATOM 793 O O . THR A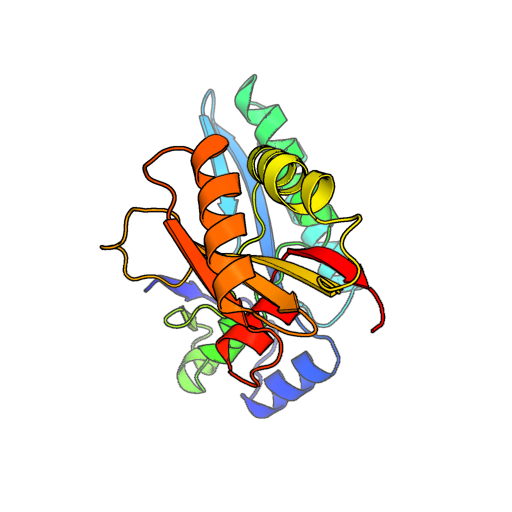 1 97 ? 0.262 -5.161 10.216 1.00 93.88 97 THR A O 1
ATOM 796 N N . ASN A 1 98 ? 0.555 -5.018 7.989 1.00 90.12 98 ASN A N 1
ATOM 797 C CA . ASN A 1 98 ? 1.908 -5.570 8.001 1.00 90.12 98 ASN A CA 1
ATOM 798 C C . ASN A 1 98 ? 2.866 -4.684 8.802 1.00 90.12 98 ASN A C 1
ATOM 800 O O . ASN A 1 98 ? 3.559 -5.191 9.678 1.00 90.12 98 ASN A O 1
ATOM 804 N N . ASP A 1 99 ? 2.837 -3.365 8.587 1.00 86.62 99 ASP A N 1
ATOM 805 C CA . ASP A 1 99 ? 3.662 -2.418 9.346 1.00 86.62 99 ASP A CA 1
ATOM 806 C C . ASP A 1 99 ? 3.394 -2.513 10.848 1.00 86.62 99 ASP A C 1
ATOM 808 O O . ASP A 1 99 ? 4.325 -2.533 11.649 1.00 86.62 99 ASP A O 1
ATOM 812 N N . ILE A 1 100 ? 2.126 -2.611 11.258 1.00 92.12 100 ILE A N 1
ATOM 813 C CA . ILE A 1 100 ? 1.807 -2.766 12.676 1.00 92.12 100 ILE A CA 1
ATOM 814 C C . ILE A 1 100 ? 2.309 -4.112 13.191 1.00 92.12 100 ILE A C 1
ATOM 816 O O . ILE A 1 100 ? 3.024 -4.140 14.186 1.00 92.12 100 ILE A O 1
ATOM 820 N N . MET A 1 101 ? 1.993 -5.218 12.516 1.00 93.50 101 MET A N 1
ATOM 821 C CA . MET A 1 101 ? 2.341 -6.561 12.990 1.00 93.50 101 MET A CA 1
ATOM 822 C C . MET A 1 101 ? 3.852 -6.826 13.019 1.00 93.50 101 MET A C 1
ATOM 824 O O . MET A 1 101 ? 4.300 -7.587 13.872 1.00 93.50 101 MET A O 1
ATOM 828 N N . LEU A 1 102 ? 4.637 -6.184 12.148 1.00 89.81 102 LEU A N 1
ATOM 829 C CA . LEU A 1 102 ? 6.103 -6.258 12.163 1.00 89.81 102 LEU A CA 1
ATOM 830 C C . LEU A 1 102 ? 6.725 -5.577 13.387 1.00 89.81 102 LEU A C 1
ATOM 832 O O . LEU A 1 102 ? 7.800 -5.974 13.827 1.00 89.81 102 LEU A O 1
ATOM 836 N N . ASN A 1 103 ? 6.070 -4.546 13.921 1.00 88.62 103 ASN A N 1
ATOM 837 C CA . ASN A 1 103 ? 6.610 -3.718 15.001 1.00 88.62 103 ASN A CA 1
ATOM 838 C C . ASN A 1 103 ? 5.922 -3.939 16.354 1.00 88.62 103 ASN A C 1
ATOM 840 O O . ASN A 1 103 ? 6.381 -3.432 17.378 1.00 88.62 103 ASN A O 1
ATOM 844 N N . LEU A 1 104 ? 4.790 -4.638 16.375 1.00 93.06 104 LEU A N 1
ATOM 845 C CA . LEU A 1 104 ? 3.973 -4.791 17.568 1.00 93.06 104 LEU A CA 1
ATOM 846 C C . LEU A 1 104 ? 4.579 -5.820 18.529 1.00 93.06 104 LEU A C 1
ATOM 848 O O . LEU A 1 104 ? 4.701 -7.001 18.210 1.00 93.06 104 LEU A O 1
ATOM 852 N N . THR A 1 105 ? 4.894 -5.369 19.741 1.00 93.19 105 THR A N 1
ATOM 853 C CA . THR A 1 105 ? 5.312 -6.220 20.862 1.00 93.19 105 THR A CA 1
ATOM 854 C C . THR A 1 105 ? 4.131 -6.525 21.786 1.00 93.19 105 THR A C 1
ATOM 856 O O . THR A 1 105 ? 3.099 -5.854 21.728 1.00 93.19 105 THR A O 1
ATOM 859 N N . GLU A 1 106 ? 4.267 -7.514 22.675 1.00 93.06 106 GLU A N 1
ATOM 860 C CA . GLU A 1 106 ? 3.238 -7.807 23.688 1.00 93.06 106 GLU A CA 1
ATOM 861 C C . GLU A 1 106 ? 2.967 -6.604 24.600 1.00 93.06 106 GLU A C 1
ATOM 863 O O . GLU A 1 106 ? 1.814 -6.246 24.835 1.00 93.06 106 GLU A O 1
ATOM 868 N N . GLU A 1 107 ? 4.027 -5.934 25.058 1.00 92.75 107 GLU A N 1
ATOM 869 C CA . GLU A 1 107 ? 3.921 -4.711 25.858 1.00 92.75 107 GLU A CA 1
ATOM 870 C C . GLU A 1 107 ? 3.256 -3.575 25.065 1.00 92.75 107 GLU A C 1
ATOM 872 O O . GLU A 1 107 ? 2.383 -2.873 25.584 1.00 92.75 107 GLU A O 1
ATOM 877 N N . GLY A 1 108 ? 3.618 -3.414 23.788 1.00 91.81 108 GLY A N 1
ATOM 878 C CA . GLY A 1 108 ? 2.991 -2.446 22.892 1.00 91.81 108 GLY A CA 1
ATOM 879 C C . GLY A 1 108 ? 1.493 -2.707 22.737 1.00 91.81 108 GLY A C 1
ATOM 880 O O . GLY A 1 108 ? 0.682 -1.796 22.898 1.00 91.81 108 GLY A O 1
ATOM 881 N N . LEU A 1 109 ? 1.098 -3.964 22.528 1.00 94.38 109 LEU A N 1
ATOM 882 C CA . LEU A 1 109 ? -0.304 -4.364 22.426 1.00 94.38 109 LEU A CA 1
ATOM 883 C C . LEU A 1 109 ? -1.082 -4.075 23.717 1.00 94.38 109 LEU A C 1
ATOM 885 O O . LEU A 1 109 ? -2.153 -3.466 23.651 1.00 94.38 109 LEU A O 1
ATOM 889 N N . GLN A 1 110 ? -0.531 -4.429 24.883 1.00 93.06 110 GLN A N 1
ATOM 890 C CA . GLN A 1 110 ? -1.145 -4.138 26.187 1.00 93.06 110 GLN A CA 1
ATOM 891 C C . GLN A 1 110 ? -1.367 -2.635 26.388 1.00 93.06 110 GLN A C 1
ATOM 893 O O . GLN A 1 110 ? -2.434 -2.210 26.836 1.00 93.06 110 GLN A O 1
ATOM 898 N N . ASN A 1 111 ? -0.390 -1.820 25.988 1.00 93.56 111 ASN A N 1
ATOM 899 C CA . ASN A 1 111 ? -0.460 -0.365 26.078 1.00 93.56 111 ASN A CA 1
ATOM 900 C C . ASN A 1 111 ? -1.221 0.293 24.915 1.00 93.56 111 ASN A C 1
ATOM 902 O O . ASN A 1 111 ? -1.432 1.508 24.938 1.00 93.56 111 ASN A O 1
ATOM 906 N N . ARG A 1 112 ? -1.650 -0.490 23.915 1.00 94.50 112 ARG A N 1
ATOM 907 C CA . ARG A 1 112 ? -2.261 -0.043 22.653 1.00 94.50 112 ARG A CA 1
ATOM 908 C C . ARG A 1 112 ? -1.389 0.964 21.912 1.00 94.50 112 ARG A C 1
ATOM 910 O O . ARG A 1 112 ? -1.873 1.991 21.435 1.00 94.50 112 ARG A O 1
ATOM 917 N N . ARG A 1 113 ? -0.098 0.670 21.821 1.00 92.69 113 ARG A N 1
ATOM 918 C CA . ARG A 1 113 ? 0.895 1.483 21.129 1.00 92.69 113 ARG A CA 1
ATOM 919 C C . ARG A 1 113 ? 1.824 0.624 20.307 1.00 92.69 113 ARG A C 1
ATOM 921 O O . ARG A 1 113 ? 2.090 -0.530 20.620 1.00 92.69 113 ARG A O 1
ATOM 928 N N . VAL A 1 114 ? 2.330 1.231 19.254 1.00 91.56 114 VAL A N 1
ATOM 929 C CA . VAL A 1 114 ? 3.315 0.624 18.380 1.00 91.56 114 VAL A CA 1
ATOM 930 C C . VAL A 1 114 ? 4.318 1.688 17.997 1.00 91.56 114 VAL A C 1
ATOM 932 O O . VAL A 1 114 ? 3.963 2.794 17.579 1.00 91.56 114 VAL A O 1
ATOM 935 N N . GLU A 1 115 ? 5.584 1.357 18.177 1.00 8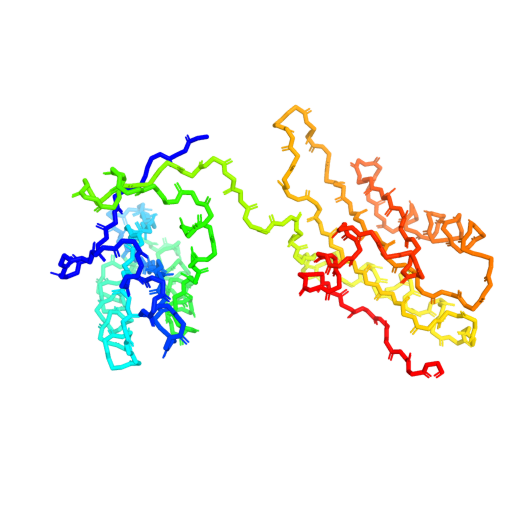6.38 115 GLU A N 1
ATOM 936 C CA . GLU A 1 115 ? 6.664 2.158 17.647 1.00 86.38 115 GLU A CA 1
ATOM 937 C C . GLU A 1 115 ? 6.997 1.621 16.263 1.00 86.38 115 GLU A C 1
ATOM 939 O O . GLU A 1 115 ? 7.506 0.515 16.132 1.00 86.38 115 GLU A O 1
ATOM 944 N N . VAL A 1 116 ? 6.683 2.382 15.215 1.00 76.25 116 VAL A N 1
ATOM 945 C CA . VAL A 1 116 ? 7.016 1.952 13.853 1.00 76.25 116 VAL A CA 1
ATOM 946 C C . VAL A 1 116 ? 8.502 2.219 13.619 1.00 76.25 116 VAL A C 1
ATOM 948 O O . VAL A 1 116 ? 8.928 3.374 13.448 1.00 76.25 116 VAL A O 1
ATOM 951 N N . VAL A 1 117 ? 9.282 1.139 13.668 1.00 74.81 117 VAL A N 1
ATOM 952 C CA . VAL A 1 117 ? 10.729 1.104 13.432 1.00 74.81 117 VAL A CA 1
ATOM 953 C C . VAL A 1 117 ? 11.021 0.529 12.046 1.00 74.81 117 VAL A C 1
ATOM 955 O O . VAL A 1 117 ? 11.802 1.115 11.301 1.00 74.81 117 VAL A O 1
ATOM 958 N N . LEU A 1 118 ? 10.356 -0.570 11.689 1.00 64.94 118 LEU A N 1
ATOM 959 C CA . LEU A 1 118 ? 10.441 -1.249 10.399 1.00 64.94 118 LEU A CA 1
ATOM 960 C C . LEU A 1 118 ? 9.228 -0.882 9.536 1.00 64.94 118 LEU A C 1
ATOM 962 O O . LEU A 1 118 ? 8.110 -0.817 10.037 1.00 64.94 118 LEU A O 1
ATOM 966 N N . VAL A 1 119 ? 9.431 -0.645 8.245 1.00 67.12 119 VAL A N 1
ATOM 967 C CA . VAL A 1 119 ? 8.335 -0.466 7.280 1.00 67.12 119 VAL A CA 1
ATOM 968 C C . VAL A 1 119 ? 8.345 -1.683 6.363 1.00 67.12 119 VAL A C 1
ATOM 970 O O . VAL A 1 119 ? 9.410 -2.078 5.892 1.00 67.12 119 VAL A O 1
ATOM 973 N N . ASN A 1 120 ? 7.183 -2.303 6.164 1.00 66.94 120 ASN A N 1
ATOM 974 C CA . ASN A 1 120 ? 7.016 -3.493 5.330 1.00 66.94 120 ASN A CA 1
ATOM 975 C C . ASN A 1 120 ? 7.273 -3.188 3.853 1.00 66.94 120 ASN A C 1
ATOM 977 O O . ASN A 1 120 ? 7.828 -4.006 3.119 1.00 66.94 120 ASN A O 1
ATOM 981 N N . ASP A 1 121 ? 6.835 -2.010 3.418 1.00 69.62 121 ASP A N 1
ATOM 982 C CA . ASP A 1 121 ? 6.971 -1.586 2.036 1.00 69.62 121 ASP A CA 1
ATOM 983 C C . ASP A 1 121 ? 8.408 -1.111 1.800 1.00 69.62 121 ASP A C 1
ATOM 985 O O . ASP A 1 121 ? 8.827 -0.036 2.230 1.00 69.62 121 ASP A O 1
ATOM 989 N N . VAL A 1 122 ? 9.179 -1.955 1.122 1.00 78.50 122 VAL A N 1
ATOM 990 C CA . VAL A 1 122 ? 10.5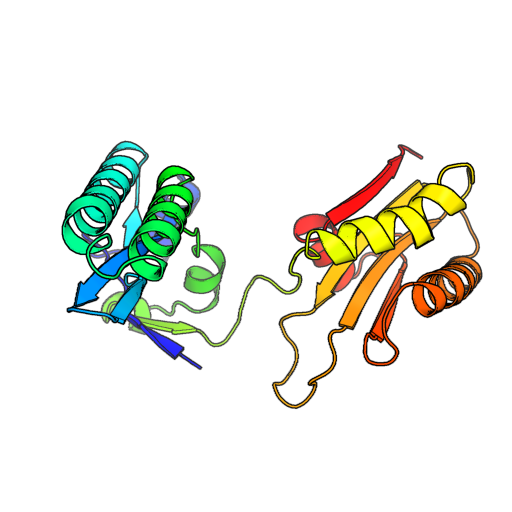29 -1.665 0.630 1.00 78.50 122 VAL A CA 1
ATOM 991 C C . VAL A 1 122 ? 10.445 -0.929 -0.707 1.00 78.50 122 VAL A C 1
ATOM 993 O O . VAL A 1 122 ? 11.304 -0.093 -1.008 1.00 78.50 122 VAL A O 1
ATOM 996 N N . PHE A 1 123 ? 9.372 -1.174 -1.469 1.00 85.25 123 PHE A N 1
ATOM 997 C CA . PHE A 1 123 ? 9.127 -0.567 -2.769 1.00 85.25 123 PHE A CA 1
ATOM 998 C C . PHE A 1 123 ? 7.795 0.177 -2.858 1.00 85.25 123 PHE A C 1
ATOM 1000 O O . PHE A 1 123 ? 6.726 -0.386 -2.644 1.00 85.25 123 PHE A O 1
ATOM 1007 N N . GLU A 1 124 ? 7.852 1.423 -3.320 1.00 85.19 124 GLU A N 1
ATOM 1008 C CA . GLU A 1 124 ? 6.691 2.140 -3.839 1.00 85.19 124 GLU A CA 1
ATOM 1009 C C . GLU A 1 124 ? 6.592 2.005 -5.362 1.00 85.19 124 GLU A C 1
ATOM 1011 O O . GLU A 1 124 ? 7.576 1.823 -6.084 1.00 85.19 124 GLU A O 1
ATOM 1016 N N . LYS A 1 125 ? 5.375 2.126 -5.893 1.00 87.06 125 LYS A N 1
ATOM 1017 C CA . LYS A 1 125 ? 5.160 2.131 -7.345 1.00 87.06 125 LYS A CA 1
ATOM 1018 C C . LYS A 1 125 ? 5.538 3.499 -7.925 1.00 87.06 125 LYS A C 1
ATOM 1020 O O . LYS A 1 125 ? 5.183 4.509 -7.317 1.00 87.06 125 LYS A O 1
ATOM 1025 N N . PRO A 1 126 ? 6.165 3.550 -9.117 1.00 86.88 126 PRO A N 1
ATOM 1026 C CA . PRO A 1 126 ? 6.454 4.816 -9.784 1.00 86.88 126 PRO A CA 1
ATOM 1027 C C . PRO A 1 126 ? 5.188 5.649 -9.990 1.00 86.88 126 PRO A C 1
ATOM 1029 O O . PRO A 1 126 ? 4.095 5.106 -10.214 1.00 86.88 126 PRO A O 1
ATOM 1032 N N . ASP A 1 127 ? 5.330 6.972 -9.985 1.00 84.44 127 ASP A N 1
ATOM 1033 C CA . ASP A 1 127 ? 4.210 7.859 -10.253 1.00 84.44 127 ASP A CA 1
ATOM 1034 C C . ASP A 1 127 ? 3.732 7.759 -11.718 1.00 84.44 127 ASP A C 1
ATOM 1036 O O . ASP A 1 127 ? 4.308 7.089 -12.578 1.00 84.44 127 ASP A O 1
ATOM 1040 N N . LYS A 1 128 ? 2.628 8.441 -12.044 1.00 85.69 128 LYS A N 1
ATOM 1041 C CA . LYS A 1 128 ? 2.034 8.379 -13.391 1.00 85.69 128 LYS A CA 1
ATOM 1042 C C . LYS A 1 128 ? 2.984 8.856 -14.502 1.00 85.69 128 LYS A C 1
ATOM 1044 O O . LYS A 1 128 ? 2.845 8.412 -15.645 1.00 85.69 128 LYS A O 1
ATOM 1049 N N . TRP A 1 129 ? 3.862 9.814 -14.226 1.00 86.12 129 TRP A N 1
ATOM 1050 C CA . TRP A 1 129 ? 4.783 10.376 -15.213 1.00 86.12 129 TRP A CA 1
ATOM 1051 C C . TRP A 1 129 ? 6.007 9.489 -15.385 1.00 86.12 129 TRP A C 1
ATOM 1053 O O . TRP A 1 129 ? 6.394 9.204 -16.518 1.00 86.12 129 TRP A O 1
ATOM 1063 N N . GLU A 1 130 ? 6.547 8.993 -14.282 1.00 88.19 130 GLU A N 1
ATOM 1064 C CA . GLU A 1 130 ? 7.652 8.043 -14.249 1.00 88.19 130 GLU A CA 1
ATOM 1065 C C . GLU A 1 130 ? 7.250 6.731 -14.916 1.00 88.19 130 GLU A C 1
ATOM 1067 O O . GLU A 1 130 ? 7.986 6.219 -15.753 1.00 88.19 130 GLU A O 1
ATOM 1072 N N . LEU A 1 131 ? 6.028 6.247 -14.677 1.00 89.94 131 LEU A N 1
ATOM 1073 C CA . LEU A 1 131 ? 5.481 5.086 -15.375 1.00 89.94 131 LEU A CA 1
ATOM 1074 C C . LEU A 1 131 ? 5.485 5.269 -16.898 1.00 89.94 131 LEU A C 1
ATOM 1076 O O . LEU A 1 131 ? 5.869 4.362 -17.634 1.00 89.94 131 LEU A O 1
ATOM 1080 N N . LYS A 1 132 ? 5.086 6.443 -17.401 1.00 90.56 132 LYS A N 1
ATOM 1081 C CA . LYS A 1 132 ? 5.138 6.724 -18.847 1.00 90.56 132 LYS A CA 1
ATOM 1082 C C . LYS A 1 132 ? 6.570 6.739 -19.370 1.00 90.56 132 LYS A C 1
ATOM 1084 O O . LYS A 1 132 ? 6.811 6.252 -20.475 1.00 90.56 132 LYS A O 1
ATOM 1089 N N . ALA A 1 133 ? 7.494 7.302 -18.594 1.00 90.75 133 ALA A N 1
ATOM 1090 C CA . ALA A 1 133 ? 8.910 7.313 -18.927 1.00 90.75 133 ALA A CA 1
ATOM 1091 C C . ALA A 1 133 ? 9.452 5.878 -19.012 1.00 90.75 133 ALA A C 1
ATOM 1093 O O . ALA A 1 133 ? 10.014 5.520 -20.042 1.00 90.75 133 ALA A O 1
ATOM 1094 N N . PHE A 1 134 ? 9.165 5.030 -18.020 1.00 93.06 134 PHE A N 1
ATOM 1095 C CA . PHE A 1 134 ? 9.515 3.608 -18.016 1.00 93.06 134 PHE A CA 1
ATOM 1096 C C . PHE A 1 134 ? 8.904 2.831 -19.188 1.00 93.06 134 PHE A C 1
ATOM 1098 O O . PHE A 1 134 ? 9.600 2.076 -19.863 1.00 93.06 134 PHE A O 1
ATOM 1105 N N . GLN A 1 135 ? 7.620 3.036 -19.492 1.00 91.38 135 GLN A N 1
ATOM 1106 C CA . GLN A 1 135 ? 6.985 2.400 -20.652 1.00 91.38 135 GLN A CA 1
ATOM 1107 C C . GLN A 1 135 ? 7.669 2.793 -21.966 1.00 91.38 135 GLN A C 1
ATOM 1109 O O . GLN A 1 135 ? 7.829 1.970 -22.864 1.00 91.38 135 GLN A O 1
ATOM 1114 N N . LYS A 1 136 ? 8.086 4.054 -22.099 1.00 91.31 136 LYS A N 1
ATOM 1115 C CA . LYS A 1 136 ? 8.763 4.549 -23.299 1.00 91.31 136 LYS A CA 1
ATOM 1116 C C . LYS A 1 136 ? 10.217 4.083 -23.391 1.00 91.31 136 LYS A C 1
ATOM 1118 O O . LYS A 1 136 ? 10.680 3.797 -24.494 1.00 91.31 136 LYS A O 1
ATOM 1123 N N . SER A 1 137 ? 10.944 4.057 -22.276 1.00 90.69 137 SER A N 1
ATOM 1124 C CA . SER A 1 137 ? 12.368 3.725 -22.248 1.00 90.69 137 SER A CA 1
ATOM 1125 C C . SER A 1 137 ? 12.619 2.222 -22.276 1.00 90.69 137 SER A C 1
ATOM 1127 O O . SER A 1 137 ? 13.554 1.809 -22.956 1.00 90.69 137 SER A O 1
ATOM 1129 N N . LEU A 1 138 ? 11.795 1.433 -21.579 1.00 91.12 138 LEU A N 1
ATOM 1130 C CA . LEU A 1 138 ? 11.968 -0.008 -21.423 1.00 91.12 138 LEU A CA 1
ATOM 1131 C C . LEU A 1 138 ? 10.991 -0.783 -22.311 1.00 91.12 138 LEU A C 1
ATOM 1133 O O . LEU A 1 138 ? 11.410 -1.427 -23.267 1.00 91.12 138 LEU A O 1
ATOM 1137 N N . VAL A 1 139 ? 9.683 -0.668 -22.066 1.00 87.69 139 VAL A N 1
ATOM 1138 C CA . VAL A 1 139 ? 8.691 -1.531 -22.738 1.00 87.69 139 VAL A CA 1
ATOM 1139 C C . VAL A 1 139 ? 8.731 -1.349 -24.254 1.00 87.69 139 VAL A C 1
ATOM 1141 O O . VAL A 1 139 ? 9.028 -2.297 -24.964 1.00 87.69 139 VAL A O 1
ATOM 1144 N N . LYS A 1 140 ? 8.573 -0.128 -24.774 1.00 89.06 140 LYS A N 1
ATOM 1145 C CA . LYS A 1 140 ? 8.574 0.116 -26.233 1.00 89.06 140 LYS A CA 1
ATOM 1146 C C . LYS A 1 140 ? 9.856 -0.299 -26.960 1.00 89.06 140 LYS A C 1
ATOM 1148 O O . LYS A 1 140 ? 9.842 -0.429 -28.179 1.00 89.06 140 LYS A O 1
ATOM 1153 N N . LYS A 1 141 ? 10.981 -0.414 -26.250 1.00 86.75 141 LYS A N 1
ATOM 1154 C CA . LYS A 1 141 ? 12.270 -0.778 -26.855 1.00 86.75 141 LYS A CA 1
ATOM 1155 C C . LYS A 1 141 ? 12.548 -2.271 -26.796 1.00 86.75 141 LYS A C 1
ATOM 1157 O O . LYS A 1 141 ? 13.158 -2.791 -27.721 1.00 86.75 141 LYS A O 1
ATOM 1162 N N . PHE A 1 142 ? 12.117 -2.928 -25.724 1.00 86.62 142 PHE A N 1
ATOM 1163 C CA . PHE A 1 142 ? 12.478 -4.314 -25.434 1.00 86.62 142 PHE A CA 1
ATOM 1164 C C . PHE A 1 142 ? 11.280 -5.267 -25.475 1.00 86.62 142 PHE A C 1
ATOM 1166 O O . PHE A 1 142 ? 11.462 -6.472 -25.373 1.00 86.62 142 PHE A O 1
ATOM 1173 N N . GLU A 1 143 ? 10.057 -4.775 -25.698 1.00 84.38 143 GLU A N 1
ATOM 1174 C CA . GLU A 1 143 ? 8.888 -5.640 -25.863 1.00 84.38 143 GLU A CA 1
ATOM 1175 C C . GLU A 1 143 ? 9.040 -6.585 -27.056 1.00 84.38 143 GLU A C 1
ATOM 1177 O O . GLU A 1 143 ? 8.529 -7.687 -27.023 1.00 84.38 143 GLU A O 1
ATOM 1182 N N . THR A 1 144 ? 9.751 -6.261 -28.126 1.00 85.94 144 THR A N 1
ATOM 1183 C CA . THR A 1 144 ? 9.908 -7.225 -29.232 1.00 85.94 144 THR A CA 1
ATOM 1184 C C . THR A 1 144 ? 11.042 -8.225 -29.008 1.00 85.94 144 THR A C 1
ATOM 1186 O O . THR A 1 144 ? 11.163 -9.172 -29.782 1.00 85.94 144 THR A O 1
ATOM 1189 N N . ASP A 1 145 ? 11.839 -8.058 -27.950 1.00 87.50 145 ASP A N 1
ATOM 1190 C CA . ASP A 1 145 ? 12.963 -8.936 -27.645 1.00 87.50 145 ASP A CA 1
ATOM 1191 C C . ASP A 1 145 ? 12.465 -10.234 -26.970 1.00 87.50 145 ASP A C 1
ATOM 1193 O O . ASP A 1 145 ? 11.888 -10.181 -25.879 1.00 87.50 145 ASP A O 1
ATOM 1197 N N . PRO A 1 146 ? 12.651 -11.416 -27.590 1.00 84.94 146 PRO A N 1
ATOM 1198 C CA . PRO A 1 146 ? 12.223 -12.693 -27.018 1.00 84.94 146 PRO A CA 1
ATOM 1199 C C . PRO A 1 146 ? 13.093 -13.155 -25.839 1.00 84.94 146 PRO A C 1
ATOM 1201 O O . PRO A 1 146 ? 12.734 -14.122 -25.160 1.00 84.94 146 PRO A O 1
ATOM 1204 N N . CYS A 1 147 ? 14.244 -12.519 -25.616 1.00 87.38 147 CYS A N 1
ATOM 1205 C CA . CYS A 1 147 ? 15.145 -12.844 -24.521 1.00 87.38 147 CYS A CA 1
ATOM 1206 C C . CYS A 1 147 ? 14.745 -12.155 -23.216 1.00 87.38 147 CYS A C 1
ATOM 1208 O O . CYS A 1 147 ? 15.125 -12.663 -22.168 1.00 87.38 147 CYS A O 1
ATOM 1210 N N . VAL A 1 148 ? 13.966 -11.065 -23.259 1.00 88.94 148 VAL A N 1
ATOM 1211 C CA . VAL A 1 148 ? 13.441 -10.380 -22.068 1.00 88.94 148 VAL A CA 1
ATOM 1212 C C . VAL A 1 148 ? 12.015 -10.852 -21.799 1.00 88.94 148 VAL A C 1
ATOM 1214 O O . VAL A 1 148 ? 11.086 -10.592 -22.567 1.00 88.94 148 VAL A O 1
ATOM 1217 N N . ALA A 1 149 ? 11.840 -11.558 -20.690 1.00 88.44 149 ALA A N 1
ATOM 1218 C CA . ALA A 1 149 ? 10.558 -12.118 -20.292 1.00 88.44 149 ALA A CA 1
ATOM 1219 C C . ALA A 1 149 ? 9.781 -11.207 -19.356 1.00 88.44 149 ALA A C 1
ATOM 1221 O O . ALA A 1 149 ? 8.578 -11.021 -19.531 1.00 88.44 149 ALA A O 1
ATOM 1222 N N . GLN A 1 150 ? 10.474 -10.639 -18.373 1.00 91.56 150 GLN A N 1
ATOM 1223 C CA . GLN A 1 150 ? 9.841 -9.874 -17.314 1.00 91.56 150 GLN A CA 1
ATOM 1224 C C . GLN A 1 150 ? 10.655 -8.628 -16.992 1.00 91.56 150 GLN A C 1
ATOM 1226 O O . GLN A 1 150 ? 11.886 -8.661 -16.960 1.00 91.56 150 GLN A O 1
ATOM 1231 N N . ILE A 1 151 ? 9.945 -7.528 -16.759 1.00 93.12 151 ILE A N 1
ATOM 1232 C CA . ILE A 1 151 ? 10.503 -6.271 -16.269 1.00 93.12 151 ILE A CA 1
ATOM 1233 C C . ILE A 1 151 ? 9.614 -5.805 -15.125 1.00 93.12 151 ILE A C 1
ATOM 1235 O O . ILE A 1 151 ? 8.424 -5.555 -15.335 1.00 93.12 151 ILE A O 1
ATOM 1239 N N . VAL A 1 152 ? 10.189 -5.646 -13.938 1.00 93.62 152 VAL A N 1
ATOM 1240 C CA . VAL A 1 152 ? 9.492 -5.152 -12.743 1.00 93.62 152 VAL A CA 1
ATOM 1241 C C . VAL A 1 152 ? 10.239 -3.942 -12.203 1.00 93.62 152 VAL A C 1
ATOM 1243 O O . VAL A 1 152 ? 11.464 -3.932 -12.188 1.00 93.62 152 VAL A O 1
ATOM 1246 N N . VAL A 1 153 ? 9.520 -2.896 -11.798 1.00 94.00 153 VAL A N 1
ATOM 1247 C CA . VAL A 1 153 ? 10.133 -1.667 -11.271 1.00 94.00 153 VAL A CA 1
ATOM 1248 C C . VAL A 1 153 ? 9.550 -1.279 -9.920 1.00 94.00 153 VAL A C 1
ATOM 1250 O O . VAL A 1 153 ? 8.339 -1.362 -9.719 1.00 94.00 153 VAL A O 1
ATOM 1253 N N . GLY A 1 154 ? 10.396 -0.800 -9.013 1.00 91.38 154 GLY A N 1
ATOM 1254 C CA . GLY A 1 154 ? 9.993 -0.305 -7.697 1.00 91.38 154 GLY A CA 1
ATOM 1255 C C . GLY A 1 154 ? 10.884 0.847 -7.243 1.00 91.38 154 GLY A C 1
ATOM 1256 O O . GLY A 1 154 ? 12.095 0.812 -7.444 1.00 91.38 154 GLY A O 1
ATOM 1257 N N . LEU A 1 155 ? 10.294 1.889 -6.662 1.00 88.69 155 LEU A N 1
ATOM 1258 C CA . LEU A 1 155 ? 11.014 2.969 -5.991 1.00 88.69 155 LEU A CA 1
ATOM 1259 C C . LEU A 1 155 ? 11.412 2.488 -4.598 1.00 88.69 155 LEU A C 1
ATOM 1261 O O . LEU A 1 155 ? 10.539 2.179 -3.798 1.00 88.69 155 LEU A O 1
ATOM 1265 N N . HIS A 1 156 ? 12.703 2.435 -4.295 1.00 84.94 156 HIS A N 1
ATOM 1266 C CA . HIS A 1 156 ? 13.176 1.978 -2.994 1.00 84.94 156 HIS A CA 1
ATOM 1267 C C . HIS A 1 156 ? 12.938 3.055 -1.925 1.00 84.94 156 HIS A C 1
ATOM 1269 O O . HIS A 1 156 ? 13.537 4.132 -1.986 1.00 84.94 156 HIS A O 1
ATOM 1275 N N . VAL A 1 157 ? 12.059 2.777 -0.959 1.00 77.38 157 VAL A N 1
ATOM 1276 C CA . VAL A 1 157 ? 11.609 3.767 0.040 1.00 77.38 157 VAL A CA 1
ATOM 1277 C C . VAL A 1 157 ? 12.208 3.575 1.426 1.00 77.38 157 VAL A C 1
ATOM 1279 O O . VAL A 1 157 ? 12.240 4.521 2.213 1.00 77.38 157 VAL A O 1
ATOM 1282 N N . ASN A 1 158 ? 12.771 2.401 1.709 1.00 67.69 158 ASN A N 1
ATOM 1283 C CA . ASN A 1 158 ? 13.402 2.101 2.992 1.00 67.69 158 ASN A CA 1
ATOM 1284 C C . ASN A 1 158 ? 14.913 2.413 2.986 1.00 67.69 158 ASN A C 1
ATOM 1286 O O . ASN A 1 158 ? 15.740 1.575 3.345 1.00 67.69 158 ASN A O 1
ATOM 1290 N N . LYS A 1 159 ? 15.296 3.612 2.524 1.00 63.34 159 LYS A N 1
ATOM 1291 C CA . LYS A 1 159 ? 16.688 4.091 2.605 1.00 63.34 159 LYS A CA 1
ATOM 1292 C C . LYS A 1 159 ? 16.893 5.015 3.812 1.00 63.34 159 LYS A C 1
ATOM 1294 O O . LYS A 1 159 ? 15.961 5.731 4.192 1.00 63.34 159 LYS A O 1
ATOM 1299 N N . PRO A 1 160 ? 18.103 5.041 4.408 1.00 59.25 160 PRO A N 1
ATOM 1300 C CA . PRO A 1 160 ? 18.463 6.046 5.404 1.00 59.25 160 PRO A CA 1
ATOM 1301 C C . PRO A 1 160 ? 18.171 7.452 4.864 1.00 59.25 160 PRO A C 1
ATOM 1303 O O . PRO A 1 160 ? 18.362 7.714 3.675 1.00 59.25 160 PRO A O 1
ATOM 1306 N N . LYS A 1 161 ? 17.708 8.372 5.722 1.00 53.19 161 LYS A N 1
ATOM 1307 C CA . LYS A 1 161 ? 17.288 9.735 5.325 1.00 53.19 161 LYS A CA 1
ATOM 1308 C C . LYS A 1 161 ? 18.404 10.550 4.655 1.00 53.19 161 LYS A C 1
ATOM 1310 O O . LYS A 1 161 ? 18.137 11.599 4.072 1.00 53.19 161 LYS A O 1
ATOM 1315 N N . GLU A 1 162 ? 19.641 10.084 4.760 1.00 57.59 162 GLU A N 1
ATOM 1316 C CA . GLU A 1 162 ? 20.842 10.646 4.161 1.00 57.59 162 GLU A CA 1
ATOM 1317 C C . GLU A 1 162 ? 20.936 10.390 2.639 1.00 57.59 162 GLU A C 1
ATOM 1319 O O . GLU A 1 162 ? 21.601 11.153 1.934 1.00 57.59 162 GLU A O 1
ATOM 1324 N N . GLU A 1 163 ? 20.230 9.389 2.095 1.00 59.75 163 GLU A N 1
ATOM 1325 C CA . GLU A 1 163 ? 20.110 9.164 0.647 1.00 59.75 163 GLU A CA 1
ATOM 1326 C C . GLU A 1 163 ? 18.923 9.942 0.059 1.00 59.75 163 GLU A C 1
ATOM 1328 O O . GLU A 1 163 ? 17.794 9.475 -0.034 1.00 59.75 163 GLU A O 1
ATOM 1333 N N . ILE A 1 164 ? 19.195 11.178 -0.366 1.00 61.28 164 ILE A N 1
ATOM 1334 C CA . ILE A 1 164 ? 18.181 12.115 -0.892 1.00 61.28 164 ILE A CA 1
ATOM 1335 C C . ILE A 1 164 ? 17.728 11.752 -2.325 1.00 61.28 164 ILE A C 1
ATOM 1337 O O . ILE A 1 164 ? 16.733 12.280 -2.827 1.00 61.28 164 ILE A O 1
ATOM 1341 N N . ARG A 1 165 ? 18.471 10.895 -3.036 1.00 73.38 165 ARG A N 1
ATOM 1342 C CA . ARG A 1 165 ? 18.202 10.593 -4.450 1.00 73.38 165 ARG A CA 1
ATOM 1343 C C . ARG A 1 165 ? 17.200 9.446 -4.574 1.00 73.38 165 ARG A C 1
ATOM 1345 O O . ARG A 1 165 ? 17.430 8.406 -3.969 1.00 73.38 165 ARG A O 1
ATOM 1352 N N . PRO A 1 166 ? 16.141 9.587 -5.393 1.00 75.94 166 PRO A N 1
ATOM 1353 C CA . PRO A 1 166 ? 15.239 8.476 -5.648 1.00 75.94 166 PRO A CA 1
ATOM 1354 C C . PRO A 1 166 ? 16.007 7.365 -6.366 1.00 75.94 166 PRO A C 1
ATOM 1356 O O . PRO A 1 166 ? 16.602 7.596 -7.427 1.00 75.94 166 PRO A O 1
ATOM 1359 N N . THR A 1 167 ? 15.993 6.172 -5.779 1.00 85.81 167 THR A N 1
ATOM 1360 C CA . THR A 1 167 ? 16.592 4.973 -6.361 1.00 85.81 167 THR A CA 1
ATOM 1361 C C . THR A 1 167 ? 15.488 4.032 -6.811 1.00 85.81 167 THR A C 1
ATOM 1363 O O . THR A 1 167 ? 14.711 3.541 -5.996 1.00 85.81 167 THR A O 1
ATOM 1366 N N . TYR A 1 168 ? 15.434 3.767 -8.109 1.00 90.44 168 TYR A N 1
ATOM 1367 C CA . TYR A 1 168 ? 14.581 2.732 -8.670 1.00 90.44 168 TYR A CA 1
ATOM 1368 C C . TYR A 1 168 ? 15.345 1.420 -8.763 1.00 90.44 168 TYR A C 1
ATOM 1370 O O . TYR A 1 168 ? 16.431 1.383 -9.340 1.00 90.44 168 TYR A O 1
ATOM 1378 N N . ILE A 1 169 ? 14.746 0.346 -8.262 1.00 91.75 169 ILE A N 1
ATOM 1379 C CA . ILE A 1 169 ? 15.198 -1.013 -8.535 1.00 91.75 169 ILE A CA 1
ATOM 1380 C C . ILE A 1 169 ? 14.431 -1.529 -9.749 1.00 91.75 169 ILE A C 1
ATOM 1382 O O . ILE A 1 169 ? 13.200 -1.440 -9.814 1.00 91.75 169 ILE A O 1
ATOM 1386 N N . VAL A 1 170 ? 15.169 -2.034 -10.733 1.00 93.88 170 VAL A N 1
ATOM 1387 C CA . VAL A 1 170 ? 14.641 -2.581 -11.981 1.00 93.88 170 VAL A CA 1
ATOM 1388 C C . VAL A 1 170 ? 15.012 -4.057 -12.053 1.00 93.88 170 VAL A C 1
ATOM 1390 O O . VAL A 1 170 ? 16.157 -4.418 -12.314 1.00 93.88 170 VAL A O 1
ATOM 1393 N N . GLY A 1 171 ? 14.025 -4.912 -11.821 1.00 93.06 171 GLY A N 1
ATOM 1394 C CA . GLY A 1 171 ? 14.139 -6.353 -11.974 1.00 93.06 171 GLY A CA 1
ATOM 1395 C C . GLY A 1 171 ? 14.023 -6.754 -13.436 1.00 93.06 171 GLY A C 1
ATOM 1396 O O . GLY A 1 171 ? 13.073 -6.354 -14.116 1.00 93.06 171 GLY A O 1
ATOM 1397 N N . ILE A 1 172 ? 14.979 -7.548 -13.911 1.00 93.12 172 ILE A N 1
ATOM 1398 C CA . ILE A 1 172 ? 15.027 -8.058 -15.280 1.00 93.12 172 ILE A CA 1
ATOM 1399 C C . ILE A 1 172 ? 15.044 -9.584 -15.229 1.00 93.12 172 ILE A C 1
ATOM 1401 O O . ILE A 1 172 ? 15.952 -10.174 -14.653 1.00 93.12 172 ILE A O 1
ATOM 1405 N N . LEU A 1 173 ? 14.065 -10.222 -15.870 1.00 90.75 173 LEU A N 1
ATOM 1406 C CA . LEU A 1 173 ? 14.111 -11.651 -16.170 1.00 90.75 173 LEU A CA 1
ATOM 1407 C C . LEU A 1 173 ? 14.490 -11.809 -17.638 1.00 90.75 173 LEU A C 1
ATOM 1409 O O . LEU A 1 173 ? 13.670 -11.542 -18.525 1.00 90.75 173 LEU A O 1
ATOM 1413 N N . ALA A 1 174 ? 15.726 -12.226 -17.894 1.00 87.19 174 ALA A N 1
ATOM 1414 C CA . ALA A 1 174 ? 16.227 -12.465 -19.239 1.00 87.19 174 ALA A CA 1
ATOM 1415 C C . ALA A 1 174 ? 16.801 -13.879 -19.364 1.00 87.19 174 ALA A C 1
ATOM 1417 O O . ALA A 1 174 ? 17.543 -14.313 -18.492 1.00 87.19 174 ALA A O 1
ATOM 1418 N N . LYS A 1 175 ? 16.500 -14.574 -20.473 1.00 80.94 175 LYS A N 1
ATOM 1419 C CA . LYS A 1 175 ? 16.948 -15.964 -20.712 1.00 80.94 175 LYS A CA 1
ATOM 1420 C C . LYS A 1 175 ? 18.465 -16.122 -20.582 1.00 80.94 175 LYS A C 1
ATOM 1422 O O . LYS A 1 175 ? 18.929 -17.144 -20.093 1.00 80.94 175 LYS A O 1
ATOM 1427 N N . GLU A 1 176 ? 19.217 -15.123 -21.043 1.00 77.62 176 GLU A N 1
ATOM 1428 C CA . GLU A 1 176 ? 20.673 -15.037 -20.925 1.00 77.62 176 GLU A CA 1
ATOM 1429 C C . GLU A 1 176 ? 21.109 -13.558 -20.899 1.00 77.62 176 GLU A C 1
ATOM 1431 O O . GLU A 1 176 ? 20.412 -12.690 -21.429 1.00 77.62 176 GLU A O 1
ATOM 1436 N N . ARG A 1 177 ? 22.319 -13.282 -20.383 1.00 83.38 177 ARG A N 1
ATOM 1437 C CA . ARG A 1 177 ? 23.024 -11.981 -20.485 1.00 83.38 177 ARG A CA 1
ATOM 1438 C C . ARG A 1 177 ? 22.402 -10.817 -19.697 1.00 83.38 177 ARG A C 1
ATOM 1440 O O . ARG A 1 177 ? 22.318 -9.708 -20.225 1.00 83.38 177 ARG A O 1
ATOM 1447 N N . PHE A 1 178 ? 22.048 -11.044 -18.432 1.00 87.69 178 PHE A N 1
ATOM 1448 C CA . PHE A 1 178 ? 21.558 -10.004 -17.515 1.00 87.69 178 PHE A CA 1
ATOM 1449 C C . PHE A 1 178 ? 22.380 -8.702 -17.567 1.00 87.69 178 PHE A C 1
ATOM 1451 O O . PHE A 1 178 ? 21.816 -7.645 -17.831 1.00 87.69 178 PHE A O 1
ATOM 1458 N N . GLU A 1 179 ? 23.709 -8.785 -17.431 1.00 88.62 179 GLU A N 1
ATOM 1459 C CA . GLU A 1 179 ? 24.596 -7.607 -17.396 1.00 88.62 179 GLU A CA 1
ATOM 1460 C C . GLU A 1 179 ? 24.460 -6.703 -18.624 1.00 88.62 179 GLU A C 1
ATOM 1462 O O . GLU A 1 179 ? 24.438 -5.478 -18.524 1.00 88.62 179 GLU A O 1
ATOM 1467 N N . LYS A 1 180 ? 24.293 -7.313 -19.803 1.00 91.31 180 LYS A N 1
ATOM 1468 C CA . LYS A 1 180 ? 24.081 -6.562 -21.039 1.00 91.31 180 LYS A CA 1
ATOM 1469 C C . LYS A 1 180 ? 22.756 -5.795 -20.986 1.00 91.31 180 LYS A C 1
ATOM 1471 O O . LYS A 1 180 ? 22.704 -4.629 -21.364 1.00 91.31 180 LYS A O 1
ATOM 1476 N N . TYR A 1 181 ? 21.687 -6.444 -20.525 1.00 90.88 181 TYR A N 1
ATOM 1477 C CA . TYR A 1 181 ? 20.381 -5.799 -20.405 1.00 90.88 181 TYR A CA 1
ATOM 1478 C C . TYR A 1 181 ? 20.370 -4.715 -19.329 1.00 90.88 181 TYR A C 1
ATOM 1480 O O . TYR A 1 181 ? 19.767 -3.669 -19.554 1.00 90.88 181 TYR A O 1
ATOM 1488 N N . ALA A 1 182 ? 21.070 -4.915 -18.212 1.00 90.38 182 ALA A N 1
ATOM 1489 C CA . ALA A 1 182 ? 21.252 -3.892 -17.189 1.00 90.38 182 ALA A CA 1
ATOM 1490 C C . ALA A 1 182 ? 21.935 -2.636 -17.767 1.00 90.38 182 ALA A C 1
ATOM 1492 O O . ALA A 1 182 ? 21.449 -1.520 -17.570 1.00 90.38 182 ALA A O 1
ATOM 1493 N N . GLU A 1 183 ? 22.996 -2.804 -18.564 1.00 91.12 183 GLU A N 1
ATOM 1494 C CA . GLU A 1 183 ? 23.675 -1.693 -19.243 1.00 91.12 183 GLU A CA 1
ATOM 1495 C C . GLU A 1 183 ? 22.760 -0.995 -20.268 1.00 91.12 183 GLU A C 1
ATOM 1497 O O . GLU A 1 183 ? 22.570 0.227 -20.215 1.00 91.12 183 GLU A O 1
ATOM 1502 N N . ASP A 1 184 ? 22.131 -1.764 -21.162 1.00 91.12 184 ASP A N 1
ATOM 1503 C CA . ASP A 1 184 ? 21.228 -1.248 -22.197 1.00 91.12 184 ASP A CA 1
ATOM 1504 C C . ASP A 1 184 ? 20.037 -0.486 -21.578 1.00 91.12 184 ASP A C 1
ATOM 1506 O O . ASP A 1 184 ? 19.634 0.583 -22.064 1.00 91.12 184 ASP A O 1
ATOM 1510 N N . PHE A 1 185 ? 19.489 -0.997 -20.471 1.00 92.31 185 PHE A N 1
ATOM 1511 C CA . PHE A 1 185 ? 18.407 -0.360 -19.724 1.00 92.31 185 PHE A CA 1
ATOM 1512 C C . PHE A 1 185 ? 18.897 0.917 -19.046 1.00 92.31 185 PHE A C 1
ATOM 1514 O O . PHE A 1 185 ? 18.221 1.944 -19.143 1.00 92.31 185 PHE A O 1
ATOM 1521 N N . GLY A 1 186 ? 20.083 0.902 -18.433 1.00 90.50 186 GLY A N 1
ATOM 1522 C CA . GLY A 1 186 ? 20.712 2.084 -17.844 1.00 90.50 186 GLY A CA 1
ATOM 1523 C C . GLY A 1 186 ? 20.862 3.223 -18.854 1.00 90.50 186 GLY A C 1
ATOM 1524 O O . GLY A 1 186 ? 20.445 4.356 -18.591 1.00 90.50 186 GLY A O 1
ATOM 1525 N N . VAL A 1 187 ? 21.350 2.922 -20.061 1.00 91.00 187 VAL A N 1
ATOM 1526 C CA . VAL A 1 187 ? 21.464 3.901 -21.155 1.00 91.00 187 VAL A CA 1
ATOM 1527 C C . VAL A 1 187 ? 20.090 4.397 -21.612 1.00 91.00 187 VAL A C 1
ATOM 1529 O O . VAL A 1 187 ? 19.912 5.587 -21.895 1.00 91.00 187 VAL A O 1
ATOM 1532 N N . ALA A 1 188 ? 19.100 3.509 -21.715 1.00 90.81 188 ALA A N 1
ATOM 1533 C CA . ALA A 1 188 ? 17.749 3.876 -22.121 1.00 90.81 188 ALA A CA 1
ATOM 1534 C C . ALA A 1 188 ? 17.055 4.785 -21.096 1.00 90.81 188 ALA A C 1
ATOM 1536 O O . ALA A 1 188 ? 16.388 5.741 -21.500 1.00 90.81 188 ALA A O 1
ATOM 1537 N N . LEU A 1 189 ? 17.227 4.504 -19.805 1.00 90.44 189 LEU A N 1
ATOM 1538 C CA . LEU A 1 189 ? 16.647 5.254 -18.694 1.00 90.44 189 LEU A CA 1
ATOM 1539 C C . LEU A 1 189 ? 17.330 6.606 -18.505 1.00 90.44 189 LEU A C 1
ATOM 1541 O O . LEU A 1 189 ? 16.640 7.616 -18.375 1.00 90.44 189 LEU A O 1
ATOM 1545 N N . GLY A 1 190 ? 18.660 6.666 -18.612 1.00 86.12 190 GLY A N 1
ATOM 1546 C CA . GLY A 1 190 ? 19.420 7.916 -18.503 1.00 86.12 190 GLY A CA 1
ATOM 1547 C C . GLY A 1 190 ? 19.059 8.975 -19.555 1.00 86.12 190 GLY A C 1
ATOM 1548 O O . GLY A 1 190 ? 19.315 10.159 -19.346 1.00 86.12 190 GLY A O 1
ATOM 1549 N N . LYS A 1 191 ? 18.436 8.578 -20.676 1.00 87.44 191 LYS A N 1
ATOM 1550 C CA . LYS A 1 191 ? 17.927 9.503 -21.707 1.00 87.44 191 LYS A CA 1
ATOM 1551 C C . LYS A 1 191 ? 16.568 10.119 -21.366 1.00 87.44 191 LYS A C 1
ATOM 1553 O O . LYS A 1 191 ? 16.263 11.194 -21.872 1.00 87.44 191 LYS A O 1
ATOM 1558 N N . GLU A 1 192 ? 15.749 9.437 -20.568 1.00 85.56 192 GLU A N 1
ATOM 1559 C CA . GLU A 1 192 ? 14.369 9.850 -20.271 1.00 85.56 192 GLU A CA 1
ATOM 1560 C C . GLU A 1 192 ? 14.233 10.458 -18.865 1.00 85.56 192 GLU A C 1
ATOM 1562 O O . GLU A 1 192 ? 13.410 11.348 -18.651 1.00 85.56 192 GLU A O 1
ATOM 1567 N N . PHE A 1 193 ? 15.051 10.009 -17.910 1.00 86.12 193 PHE A N 1
ATOM 1568 C CA . PHE A 1 193 ? 14.994 10.435 -16.515 1.00 86.12 193 PHE A CA 1
ATOM 1569 C C . PHE A 1 193 ? 16.012 11.533 -16.186 1.00 86.12 193 PHE A C 1
ATOM 1571 O O . PHE A 1 193 ? 17.014 11.746 -16.868 1.00 86.12 193 PHE A O 1
ATOM 1578 N N . ARG A 1 194 ? 15.741 12.274 -15.106 1.00 78.62 194 ARG A N 1
ATOM 1579 C CA . ARG A 1 194 ? 16.616 13.356 -14.634 1.00 78.62 194 ARG A CA 1
ATOM 1580 C C . ARG A 1 194 ? 17.912 12.782 -14.051 1.00 78.62 194 ARG A C 1
ATOM 1582 O O . ARG A 1 194 ? 17.896 11.735 -13.420 1.00 78.62 194 ARG A O 1
ATOM 1589 N N . LYS A 1 195 ? 19.013 13.539 -14.140 1.00 79.00 195 LYS A N 1
ATOM 1590 C CA . LYS A 1 195 ? 20.361 13.121 -13.683 1.00 79.00 195 LYS A CA 1
ATOM 1591 C C . LYS A 1 195 ? 20.488 12.742 -12.195 1.00 79.00 195 LYS A C 1
ATOM 1593 O O . LYS A 1 195 ? 21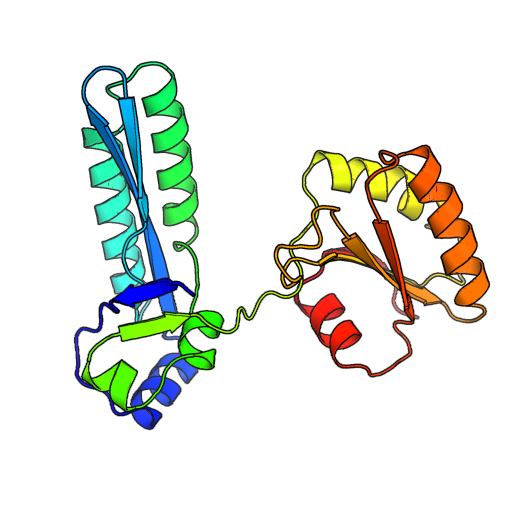.518 12.211 -11.801 1.00 79.00 195 LYS A O 1
ATOM 1598 N N . HIS A 1 196 ? 19.505 13.076 -11.361 1.00 78.56 196 HIS A N 1
ATOM 1599 C CA . HIS A 1 196 ? 19.510 12.752 -9.931 1.00 78.56 196 HIS A CA 1
ATOM 1600 C C . HIS A 1 196 ? 18.748 11.468 -9.591 1.00 78.56 196 HIS A C 1
ATOM 1602 O O . HIS A 1 196 ? 18.734 11.094 -8.424 1.00 78.56 196 HIS A O 1
ATOM 1608 N N . VAL A 1 197 ? 18.116 10.820 -10.572 1.00 83.31 197 VAL A N 1
ATOM 1609 C CA . VAL A 1 197 ? 17.468 9.519 -10.393 1.00 83.31 197 VAL A CA 1
ATOM 1610 C C . VAL A 1 197 ? 18.523 8.430 -10.545 1.00 83.31 197 VAL A C 1
ATOM 1612 O O . VAL A 1 197 ? 19.298 8.452 -11.503 1.00 83.31 197 VAL A O 1
ATOM 1615 N N . GLN A 1 198 ? 18.574 7.510 -9.589 1.00 87.69 198 GLN A N 1
ATOM 1616 C CA . GLN A 1 198 ? 19.458 6.351 -9.626 1.00 87.69 198 GLN A CA 1
ATOM 1617 C C . GLN A 1 198 ? 18.670 5.105 -10.009 1.00 87.69 198 GLN A C 1
ATOM 1619 O O . GLN A 1 198 ? 17.492 4.980 -9.677 1.00 87.69 198 GLN A O 1
ATOM 1624 N N . PHE A 1 199 ? 19.342 4.198 -10.708 1.00 91.19 199 PHE A N 1
ATOM 1625 C CA . PHE A 1 199 ? 18.795 2.910 -11.098 1.00 91.19 199 PHE A CA 1
ATOM 1626 C C . PHE A 1 199 ? 19.756 1.828 -10.637 1.00 91.19 199 PHE A C 1
ATOM 1628 O O . PHE A 1 199 ? 20.952 1.917 -10.915 1.00 91.19 199 PHE A O 1
ATOM 1635 N N . GLU A 1 200 ? 19.226 0.828 -9.953 1.00 91.06 200 GLU A N 1
ATOM 1636 C CA . GLU A 1 200 ? 19.926 -0.413 -9.648 1.00 91.06 200 GLU A CA 1
ATOM 1637 C C . GLU A 1 200 ? 19.166 -1.547 -10.337 1.00 91.06 200 GLU A C 1
ATOM 1639 O O . GLU A 1 200 ? 17.937 -1.512 -10.455 1.00 91.06 200 GLU A O 1
ATOM 1644 N N . PHE A 1 201 ? 19.900 -2.529 -10.844 1.00 92.75 201 PHE A N 1
ATOM 1645 C CA . PHE A 1 201 ? 19.336 -3.629 -11.615 1.00 92.75 201 PHE A CA 1
ATOM 1646 C C . PHE A 1 201 ? 19.499 -4.918 -10.831 1.00 92.75 201 PHE A C 1
ATOM 1648 O O . PHE A 1 201 ? 20.577 -5.169 -10.296 1.00 92.75 201 PHE A O 1
ATOM 1655 N N . ILE A 1 202 ? 18.448 -5.733 -10.797 1.00 91.94 202 ILE A N 1
ATOM 1656 C CA . ILE A 1 202 ? 18.486 -7.054 -10.165 1.00 91.94 202 ILE A CA 1
ATOM 1657 C C . ILE A 1 202 ? 18.071 -8.129 -11.163 1.00 91.94 202 ILE A C 1
ATOM 1659 O O . ILE A 1 202 ? 17.173 -7.920 -11.987 1.00 91.94 202 ILE A O 1
ATOM 1663 N N . ASP A 1 203 ? 18.741 -9.274 -11.095 1.00 90.25 203 ASP A N 1
ATOM 1664 C CA . ASP A 1 203 ? 18.425 -10.429 -11.924 1.00 90.25 203 ASP A CA 1
ATOM 1665 C C . ASP A 1 203 ? 17.290 -11.222 -11.274 1.00 90.25 203 ASP A C 1
ATOM 1667 O O . ASP A 1 203 ? 17.446 -11.790 -10.194 1.00 90.25 203 ASP A O 1
ATOM 1671 N N . LEU A 1 204 ? 16.141 -11.288 -11.946 1.00 88.62 204 LEU A N 1
ATOM 1672 C CA . LEU A 1 204 ? 14.971 -11.997 -11.433 1.00 88.62 204 LEU A CA 1
ATOM 1673 C C . LEU A 1 204 ? 15.140 -13.526 -11.432 1.00 88.62 204 LEU A C 1
ATOM 1675 O O . LEU A 1 204 ? 14.269 -14.213 -10.900 1.00 88.62 204 LEU A O 1
ATOM 1679 N N . HIS A 1 205 ? 16.231 -14.072 -11.984 1.00 83.50 205 HIS A N 1
ATOM 1680 C CA . HIS A 1 205 ? 16.601 -15.479 -11.796 1.00 83.50 205 HIS A CA 1
ATOM 1681 C C . HIS A 1 205 ? 17.172 -15.782 -10.406 1.00 83.50 205 HIS A C 1
ATOM 1683 O O . HIS A 1 205 ? 17.131 -16.938 -9.977 1.00 83.50 205 HIS A O 1
ATOM 1689 N N . GLN A 1 206 ? 17.717 -14.783 -9.709 1.00 78.06 206 GLN A N 1
ATOM 1690 C CA . GLN A 1 206 ? 18.306 -14.972 -8.388 1.00 78.06 206 GLN A CA 1
ATOM 1691 C C . GLN A 1 206 ? 17.195 -15.002 -7.333 1.00 78.06 206 GLN A C 1
ATOM 1693 O O . GLN A 1 206 ? 16.308 -14.158 -7.339 1.00 78.06 206 GLN A O 1
ATOM 1698 N N . GLN A 1 207 ? 17.216 -16.002 -6.446 1.00 73.44 207 GLN A N 1
ATOM 1699 C CA . GLN A 1 207 ? 16.270 -16.117 -5.329 1.00 73.44 207 GLN A CA 1
ATOM 1700 C C . GLN A 1 207 ? 16.789 -15.337 -4.117 1.00 73.44 207 GLN A C 1
ATOM 1702 O O . GLN A 1 207 ? 17.164 -15.930 -3.104 1.00 73.44 207 GLN A O 1
ATOM 1707 N N . ASP A 1 208 ? 16.873 -14.016 -4.249 1.00 79.06 208 ASP A N 1
ATOM 1708 C CA . ASP A 1 208 ? 17.237 -13.126 -3.150 1.00 79.06 208 ASP A CA 1
ATOM 1709 C C . ASP A 1 208 ? 15.992 -12.464 -2.518 1.00 79.06 208 ASP A C 1
ATOM 1711 O O . ASP A 1 208 ? 14.908 -12.412 -3.103 1.00 79.06 208 ASP A O 1
ATOM 1715 N N . GLU A 1 209 ? 16.113 -12.015 -1.266 1.00 80.50 209 GLU A N 1
ATOM 1716 C CA . GLU A 1 209 ? 14.991 -11.424 -0.518 1.00 80.50 209 GLU A CA 1
ATOM 1717 C C . GLU A 1 209 ? 14.466 -10.144 -1.190 1.00 80.50 209 GLU A C 1
ATOM 1719 O O . GLU A 1 209 ? 13.259 -9.909 -1.248 1.00 80.50 209 GLU A O 1
ATOM 1724 N N . LEU A 1 210 ? 15.367 -9.340 -1.762 1.00 80.94 210 LEU A N 1
ATOM 1725 C CA . LEU A 1 210 ? 15.033 -8.085 -2.432 1.00 80.94 210 LEU A CA 1
ATOM 1726 C C . LEU A 1 210 ? 14.223 -8.322 -3.719 1.00 80.94 210 LEU A C 1
ATOM 1728 O O . LEU A 1 210 ? 13.311 -7.557 -4.029 1.00 80.94 210 LEU A O 1
ATOM 1732 N N . GLN A 1 211 ? 14.523 -9.396 -4.445 1.00 86.25 211 GLN A N 1
ATOM 1733 C CA . GLN A 1 211 ? 13.844 -9.868 -5.645 1.00 86.25 211 GLN A CA 1
ATOM 1734 C C . GLN A 1 211 ? 12.435 -10.344 -5.316 1.00 86.25 211 GLN A C 1
ATOM 1736 O O . GLN A 1 211 ? 11.494 -9.928 -5.992 1.00 86.25 211 GLN A O 1
ATOM 1741 N N . LEU A 1 212 ? 12.262 -11.131 -4.251 1.00 84.56 212 LEU A N 1
ATOM 1742 C CA . LEU A 1 212 ? 10.937 -11.544 -3.781 1.00 84.56 212 LEU A CA 1
ATOM 1743 C C . LEU A 1 212 ? 10.071 -10.331 -3.414 1.00 84.56 212 LEU A C 1
ATOM 1745 O O . LEU A 1 212 ? 8.936 -10.221 -3.883 1.00 84.56 212 LEU A O 1
ATOM 1749 N N . LEU A 1 213 ? 10.633 -9.381 -2.662 1.00 85.00 213 LEU A N 1
ATOM 1750 C CA . LEU A 1 213 ? 9.946 -8.141 -2.294 1.00 85.00 213 LEU A CA 1
ATOM 1751 C C . LEU A 1 213 ? 9.619 -7.276 -3.519 1.00 85.00 213 LEU A C 1
ATOM 1753 O O . LEU A 1 213 ? 8.534 -6.701 -3.592 1.00 85.00 213 LEU A O 1
ATOM 1757 N N . LEU A 1 214 ? 10.513 -7.199 -4.511 1.00 88.00 214 LEU A N 1
ATOM 1758 C CA . LEU A 1 214 ? 10.257 -6.449 -5.742 1.00 88.00 214 LEU A CA 1
ATOM 1759 C C . LEU A 1 214 ? 9.142 -7.090 -6.573 1.00 88.00 214 LEU A C 1
ATOM 1761 O O . LEU A 1 214 ? 8.318 -6.370 -7.134 1.00 88.00 214 LEU A O 1
ATOM 1765 N N . LEU A 1 215 ? 9.096 -8.420 -6.656 1.00 88.44 215 LEU A N 1
ATOM 1766 C CA . LEU A 1 215 ? 8.032 -9.142 -7.355 1.00 88.44 215 LEU A CA 1
ATOM 1767 C C . LEU A 1 215 ? 6.670 -8.963 -6.670 1.00 88.44 215 LEU A C 1
ATOM 1769 O O . LEU A 1 215 ? 5.655 -8.865 -7.360 1.00 88.44 215 LEU A O 1
ATOM 1773 N N . GLU A 1 216 ? 6.643 -8.891 -5.337 1.00 86.06 216 GLU A N 1
ATOM 1774 C CA . GLU A 1 216 ? 5.418 -8.692 -4.559 1.00 86.06 216 GLU A CA 1
ATOM 1775 C C . GLU A 1 216 ? 4.918 -7.235 -4.600 1.00 86.06 216 GLU A C 1
ATOM 1777 O O . GLU A 1 216 ? 3.734 -6.980 -4.842 1.00 86.06 216 GLU A O 1
ATOM 1782 N N . GLN A 1 217 ? 5.812 -6.268 -4.374 1.00 87.94 217 GLN A N 1
ATOM 1783 C CA . GLN A 1 217 ? 5.457 -4.862 -4.133 1.00 87.94 217 GLN A CA 1
ATOM 1784 C C . GLN A 1 217 ? 5.611 -3.976 -5.378 1.00 87.94 217 GLN A C 1
ATOM 1786 O O . GLN A 1 217 ? 4.906 -2.969 -5.540 1.00 87.94 217 GLN A O 1
ATOM 1791 N N . GLY A 1 218 ? 6.520 -4.352 -6.277 1.00 88.00 218 GLY A N 1
ATOM 1792 C CA . GLY A 1 218 ? 6.848 -3.607 -7.483 1.00 88.00 218 GLY A CA 1
ATOM 1793 C C . GLY A 1 218 ? 5.725 -3.577 -8.519 1.00 88.00 218 GLY A C 1
ATOM 1794 O O . GLY A 1 218 ? 4.633 -4.135 -8.377 1.00 88.00 218 GLY A O 1
ATOM 1795 N N . LEU A 1 219 ? 5.983 -2.853 -9.603 1.00 92.06 219 LEU A N 1
ATOM 1796 C CA . LEU A 1 219 ? 5.082 -2.737 -10.738 1.00 92.06 219 LEU A CA 1
ATOM 1797 C C . LEU A 1 219 ? 5.626 -3.548 -11.923 1.00 92.06 219 LEU A C 1
ATOM 1799 O O . LEU A 1 219 ? 6.642 -3.148 -12.500 1.00 92.06 219 LEU A O 1
ATOM 1803 N N . PRO A 1 220 ? 4.956 -4.640 -12.339 1.00 92.19 220 PRO A N 1
ATOM 1804 C CA . PRO A 1 220 ? 5.319 -5.336 -13.565 1.00 92.19 220 PRO A CA 1
ATOM 1805 C C . PRO A 1 220 ? 4.988 -4.456 -14.775 1.00 92.19 220 PRO A C 1
ATOM 1807 O O . PRO A 1 220 ? 3.849 -4.023 -14.968 1.00 92.19 220 PRO A O 1
ATOM 1810 N N . LEU A 1 221 ? 6.002 -4.168 -15.588 1.00 91.62 221 LEU A N 1
ATOM 1811 C CA . LEU A 1 221 ? 5.884 -3.406 -16.834 1.00 91.62 221 LEU A CA 1
ATOM 1812 C C . LEU A 1 221 ? 5.777 -4.315 -18.056 1.00 91.62 221 LEU A C 1
ATOM 1814 O O . LEU A 1 221 ? 5.141 -3.953 -19.045 1.00 91.62 221 LEU A O 1
ATOM 1818 N N . LEU A 1 222 ? 6.423 -5.474 -17.980 1.00 89.81 222 LEU A N 1
ATOM 1819 C CA . LEU A 1 222 ? 6.389 -6.539 -18.968 1.00 89.81 222 LEU A CA 1
ATOM 1820 C C . LEU A 1 222 ? 6.366 -7.860 -18.202 1.00 89.81 222 LEU A C 1
ATOM 1822 O O . LEU A 1 222 ? 7.150 -8.026 -17.271 1.00 89.81 222 LEU A O 1
ATOM 1826 N N . ASP A 1 223 ? 5.480 -8.772 -18.584 1.00 88.06 223 ASP A N 1
ATOM 1827 C CA . ASP A 1 223 ? 5.395 -10.101 -17.984 1.00 88.06 223 ASP A CA 1
ATOM 1828 C C . ASP A 1 223 ? 4.968 -11.117 -19.046 1.00 88.06 223 ASP A C 1
ATOM 1830 O O . ASP A 1 223 ? 3.899 -11.004 -19.657 1.00 88.06 223 ASP A O 1
ATOM 1834 N N . ARG A 1 224 ? 5.855 -12.071 -19.322 1.00 82.38 224 ARG A N 1
ATOM 1835 C CA . ARG A 1 224 ? 5.680 -13.131 -20.309 1.00 82.38 224 ARG A CA 1
ATOM 1836 C C . ARG A 1 224 ? 5.977 -14.455 -19.653 1.00 82.38 224 ARG A C 1
ATOM 1838 O O . ARG A 1 224 ? 6.987 -14.614 -18.977 1.00 82.38 224 ARG A O 1
ATOM 1845 N N . LYS A 1 225 ? 5.144 -15.439 -19.972 1.00 65.44 225 LYS A N 1
ATOM 1846 C CA . LYS A 1 225 ? 5.464 -16.830 -19.675 1.00 65.44 225 LYS A CA 1
ATOM 1847 C C . LYS A 1 225 ? 6.651 -17.240 -20.546 1.00 65.44 225 LYS A C 1
ATOM 1849 O O . LYS A 1 225 ? 6.540 -17.193 -21.773 1.00 65.44 225 LYS A O 1
ATOM 1854 N N . LEU A 1 226 ? 7.770 -17.558 -19.900 1.00 55.25 226 LEU A N 1
ATOM 1855 C CA . LEU A 1 226 ? 8.918 -18.215 -20.525 1.00 55.25 226 LEU A CA 1
ATOM 1856 C C . LEU A 1 226 ? 8.610 -19.670 -20.860 1.00 55.25 226 LEU A C 1
ATOM 1858 O O . LEU A 1 226 ? 7.865 -20.305 -20.080 1.00 55.25 226 LEU A O 1
#

Radius of gyration: 21.3 Å; chains: 1; bounding box: 44×48×55 Å

pLDDT: mean 87.61, std 8.45, range [53.19, 97.56]

Secondary structure (DSSP, 8-state):
-EEEE-B-SS---HHHHHHHHHTT-EEEE-EEEEEETTEEEEEEPPPEEE-SHHHHHHHHHHHHHHHHHHSSSSTTHHHHHHHHHHHHHHTT-EE-HHHHHHH--HHHHHHTEEEE-S-S-SEEPP-HHHHHHHIIIIIHHHTT-TTEEEEEEEEE--S-TT--S-EEEEEEEESS-HHHHHHHHHHHHHTTS-TT-EEEEEETTS--HHHHHHHHHSEEEEE---

Sequence (226 aa):
MSEQNLIIKENYTLEELKDVIARGGKFVVFQYCYSFFLITFRVMTSPILVIDEEERSKYQRRYNLISSLLGWWAIPMGPFRTLSCIKVNSKGGLDVTNDIMLNLTEEGLQNRRVEVVLVNDVFEKPDKWELKAFQKSLVKKFETDPCVAQIVVGLHVNKPKEEIRPTYIVGILAKERFEKYAEDFGVALGKEFRKHVQFEFIDLHQQDELQLLLLEQGLPLLDRKL

Foldseek 3Di:
DDKFFEAEPDQDALVRVVVLVVQPKFFFKAWAWADDAQDIDIDIDGTYTDSDDVSLVVVLVVRLVRLVVGQVNNPPRSVVVSVVRNVCSVVRGDTQRVQQNVFDDRVCSVVRMGDRPDGLQQFDEDDPLVLVLCCVLPVVVCVVPPQWAWWWKTFGDPDDPVLPATEMEIETEGNDDQVVVQVSSVVSSPVRDDPRYHYDYDYCVDPDPVSVSRVVRTDISGHHDD